Protein AF-A0A1G2ICX6-F1 (afdb_monomer_lite)

Secondary structure (DSSP, 8-state):
------HHHHHHHHHHHHHHHHHHHHHHHHHHHTHHHHHIIIIIS-TT-TTTTHHHHHHHHHHHHHHHHHHHHHT--HHHHHHHHHHHHHTTTTHHHHH-GGG--HHHHHHHHHHHHHH---HHHHHTTSTHHHHHHHTT---HHHHHHHHHHHHEETTEE--HHHHHHHHHHH-TT---EETTEEHHHHHHHHHHHHHHHHHHHHHHTT---SSGGGHHHHHHHHHHHHHHT--------

Sequence (241 aa):
MNEKISRENINEIIEDKDYKEKKIKFFRKLALDNLPEMRLLFKGGKLWKKEKWRNVVEHCLVEAAVADGLSEILDLDEHDREELIKASFCHDWDKRMEKRPTDFIEDEKEKALDLLKKVNPDTNLLGATKPEFIEKFLKGETTFLERLQLYIDNITSGSNIMPFRERLAQAVFRNPENVKKFGATDYWEKNSEITAKIEEEIFMILKSKNINVNLPEEIPNFISQKLEETIKDFKIKKIII

Structure (mmCIF, N/CA/C/O backbone):
data_AF-A0A1G2ICX6-F1
#
_entry.id   AF-A0A1G2ICX6-F1
#
loop_
_atom_site.group_PDB
_atom_site.id
_atom_site.type_symbol
_atom_site.label_atom_id
_atom_site.label_alt_id
_atom_site.label_comp_id
_atom_site.label_asym_id
_atom_site.label_entity_id
_atom_site.label_seq_id
_atom_site.pdbx_PDB_ins_code
_atom_site.Cartn_x
_atom_site.Cartn_y
_atom_site.Cartn_z
_atom_site.occupancy
_atom_site.B_iso_or_equiv
_atom_site.auth_seq_id
_atom_site.auth_comp_id
_atom_site.auth_asym_id
_atom_site.auth_atom_id
_atom_site.pdbx_PDB_model_num
ATOM 1 N N . MET A 1 1 ? 32.023 7.029 37.974 1.00 40.50 1 MET A N 1
ATOM 2 C CA . MET A 1 1 ? 30.805 7.832 37.760 1.00 40.50 1 MET A CA 1
ATOM 3 C C . MET A 1 1 ? 29.762 6.860 37.221 1.00 40.50 1 MET A C 1
ATOM 5 O O . MET A 1 1 ? 29.758 6.592 36.034 1.00 40.50 1 MET A O 1
ATOM 9 N N . ASN A 1 2 ? 29.040 6.179 38.119 1.00 44.03 2 ASN A N 1
ATOM 10 C CA . ASN A 1 2 ? 28.054 5.154 37.760 1.00 44.03 2 ASN A CA 1
ATOM 11 C C . ASN A 1 2 ? 26.683 5.821 37.744 1.00 44.03 2 ASN A C 1
ATOM 13 O O . ASN A 1 2 ? 26.174 6.194 38.803 1.00 44.03 2 ASN A O 1
ATOM 17 N N . GLU A 1 3 ? 26.124 6.003 36.553 1.00 50.91 3 GLU A N 1
ATOM 18 C CA . GLU A 1 3 ? 24.757 6.477 36.379 1.00 50.91 3 GLU A CA 1
ATOM 19 C C . GLU A 1 3 ? 23.796 5.475 37.024 1.00 50.91 3 GLU A C 1
ATOM 21 O O . GLU A 1 3 ? 23.682 4.316 36.622 1.00 50.91 3 GLU A O 1
ATOM 26 N N . LYS A 1 4 ? 23.123 5.927 38.084 1.00 54.50 4 LYS A N 1
ATOM 27 C CA . LYS A 1 4 ? 21.962 5.251 38.658 1.00 54.50 4 LYS A CA 1
ATOM 28 C C . LYS A 1 4 ? 20.852 5.312 37.610 1.00 54.50 4 LYS A C 1
ATOM 30 O O . LYS A 1 4 ? 20.145 6.309 37.520 1.00 54.50 4 LYS A O 1
ATOM 35 N N . ILE A 1 5 ? 20.711 4.253 36.823 1.00 55.91 5 ILE A N 1
ATOM 36 C CA . ILE A 1 5 ? 19.527 4.051 35.988 1.00 55.91 5 ILE A CA 1
ATOM 37 C C . ILE A 1 5 ? 18.327 3.956 36.946 1.00 55.91 5 ILE A C 1
ATOM 39 O O . ILE A 1 5 ? 18.302 3.098 37.834 1.00 55.91 5 ILE A O 1
ATOM 43 N N . SER A 1 6 ? 17.381 4.893 36.838 1.00 71.81 6 SER A N 1
ATOM 44 C CA . SER A 1 6 ? 16.153 4.899 37.640 1.00 71.81 6 SER A CA 1
ATOM 45 C C . SER A 1 6 ? 15.273 3.697 37.267 1.00 71.81 6 SER A C 1
ATOM 47 O O . SER A 1 6 ? 15.382 3.141 36.175 1.00 71.81 6 SER A O 1
ATOM 49 N N . ARG A 1 7 ? 14.385 3.264 38.172 1.00 63.66 7 ARG A N 1
ATOM 50 C CA . ARG A 1 7 ? 13.445 2.160 37.888 1.00 63.66 7 ARG A CA 1
ATOM 51 C C . ARG A 1 7 ? 12.510 2.473 36.711 1.00 63.66 7 ARG A C 1
ATOM 53 O O . ARG A 1 7 ? 12.148 1.554 35.988 1.00 63.66 7 ARG A O 1
ATOM 60 N N . GLU A 1 8 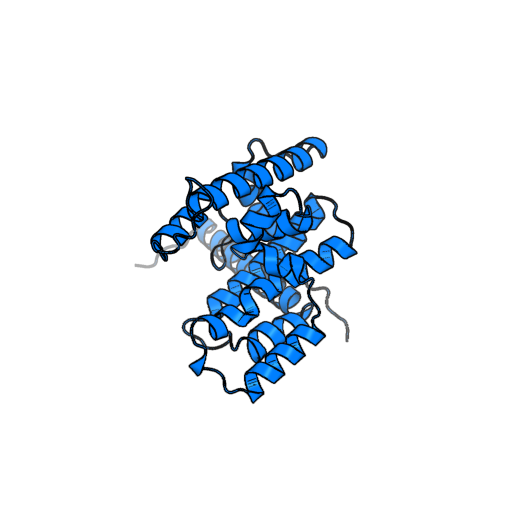? 12.179 3.746 36.508 1.00 61.53 8 GLU A N 1
ATOM 61 C CA . GLU A 1 8 ? 11.408 4.235 35.356 1.00 61.53 8 GLU A CA 1
ATOM 62 C C . GLU A 1 8 ? 12.166 3.987 34.044 1.00 61.53 8 GLU A C 1
ATOM 64 O O . GLU A 1 8 ? 11.631 3.333 33.155 1.00 61.53 8 GLU A O 1
ATOM 69 N N . ASN A 1 9 ? 13.458 4.333 33.987 1.00 68.31 9 ASN A N 1
ATOM 70 C CA . ASN A 1 9 ? 14.295 4.076 32.811 1.00 68.31 9 ASN A CA 1
ATOM 71 C C . ASN A 1 9 ? 14.453 2.573 32.513 1.00 68.31 9 ASN A C 1
ATOM 73 O O . ASN A 1 9 ? 14.560 2.180 31.356 1.00 68.31 9 ASN A O 1
ATOM 77 N N . ILE A 1 10 ? 14.480 1.704 33.533 1.00 64.00 10 ILE A N 1
ATOM 78 C CA . ILE A 1 10 ? 14.554 0.245 33.321 1.00 64.00 10 ILE A CA 1
ATOM 79 C C . ILE A 1 10 ? 13.248 -0.290 32.722 1.00 64.00 10 ILE A C 1
ATOM 81 O O . ILE A 1 10 ? 13.301 -1.126 31.821 1.00 64.00 10 ILE A O 1
ATOM 85 N N . ASN A 1 11 ? 12.094 0.184 33.197 1.00 59.59 11 ASN A N 1
ATOM 86 C CA . ASN A 1 11 ? 10.796 -0.245 32.681 1.00 59.59 11 ASN A CA 1
ATOM 87 C C . ASN A 1 11 ? 10.595 0.205 31.228 1.00 59.59 11 ASN A C 1
ATOM 89 O O . ASN A 1 11 ? 10.224 -0.627 30.405 1.00 59.59 11 ASN A O 1
ATOM 93 N N . GLU A 1 12 ? 10.955 1.446 30.884 1.00 63.78 12 GLU A N 1
ATOM 94 C CA . GLU A 1 12 ? 10.919 1.933 29.495 1.00 63.78 12 GLU A CA 1
ATOM 95 C C . GLU A 1 12 ? 11.823 1.103 28.566 1.00 63.78 12 GLU A C 1
ATOM 97 O O . GLU A 1 12 ? 11.416 0.724 27.468 1.00 63.78 12 GLU A O 1
ATOM 102 N N . ILE A 1 13 ? 13.031 0.739 29.017 1.00 67.62 13 ILE A N 1
ATOM 103 C CA . ILE A 1 13 ? 13.952 -0.113 28.243 1.00 67.62 13 ILE A CA 1
ATOM 104 C C . ILE A 1 13 ? 13.379 -1.527 28.036 1.00 67.62 13 ILE A C 1
ATOM 106 O O . ILE A 1 13 ? 13.564 -2.123 26.971 1.00 67.62 13 ILE A O 1
ATOM 110 N N . ILE A 1 14 ? 12.712 -2.096 29.046 1.00 66.56 14 ILE A N 1
ATOM 111 C CA . ILE A 1 14 ? 12.097 -3.428 28.952 1.00 66.56 14 ILE A CA 1
ATOM 112 C C . ILE A 1 14 ? 10.885 -3.399 28.013 1.00 66.56 14 ILE A C 1
ATOM 114 O O . ILE A 1 14 ? 10.767 -4.289 27.168 1.00 66.56 14 ILE A O 1
ATOM 118 N N . GLU A 1 15 ? 10.028 -2.383 28.125 1.00 68.62 15 GLU A N 1
ATOM 119 C CA . GLU A 1 15 ? 8.859 -2.194 27.258 1.00 68.62 15 GLU A CA 1
ATOM 120 C C . GLU A 1 15 ? 9.266 -1.995 25.791 1.00 68.62 15 GLU A C 1
ATOM 122 O O . GLU A 1 15 ? 8.717 -2.655 24.905 1.00 68.62 15 GLU A O 1
ATOM 127 N N . ASP A 1 16 ? 10.300 -1.190 25.524 1.00 79.94 16 ASP A N 1
ATOM 128 C CA . ASP A 1 16 ? 10.851 -1.002 24.176 1.00 79.94 16 ASP A CA 1
ATOM 129 C C . ASP A 1 16 ? 11.431 -2.310 23.602 1.00 79.94 16 ASP A C 1
ATOM 131 O O . ASP A 1 16 ? 11.253 -2.628 22.421 1.00 79.94 16 ASP A O 1
ATOM 135 N N . LYS A 1 17 ? 12.082 -3.134 24.436 1.00 83.50 17 LYS A N 1
ATOM 136 C CA . LYS A 1 17 ? 12.626 -4.429 24.000 1.00 83.50 17 LYS A CA 1
ATOM 137 C C . LYS A 1 17 ? 11.530 -5.450 23.673 1.00 83.50 17 LYS A C 1
ATOM 139 O O . LYS A 1 17 ? 11.640 -6.117 22.641 1.00 83.50 17 LYS A O 1
ATOM 144 N N . ASP A 1 18 ? 10.499 -5.578 24.512 1.00 88.00 18 ASP A N 1
ATOM 145 C CA . ASP A 1 18 ? 9.360 -6.477 24.254 1.00 88.00 18 ASP A CA 1
ATOM 146 C C . ASP A 1 18 ? 8.614 -6.065 22.979 1.00 88.00 18 ASP A C 1
ATOM 148 O O . ASP A 1 18 ? 8.371 -6.893 22.096 1.00 88.00 18 ASP A O 1
ATOM 152 N N . TYR A 1 19 ? 8.338 -4.767 22.827 1.00 88.94 19 TYR A N 1
ATOM 153 C CA . TYR A 1 19 ? 7.690 -4.232 21.635 1.00 88.94 19 TYR A CA 1
ATOM 154 C C . TYR A 1 19 ? 8.499 -4.513 20.362 1.00 88.94 19 TYR A C 1
ATOM 156 O O . TYR A 1 19 ? 7.950 -5.012 19.375 1.00 88.94 19 TYR A O 1
ATOM 164 N N . LYS A 1 20 ? 9.818 -4.277 20.378 1.00 91.31 20 LYS A N 1
ATOM 165 C CA . LYS A 1 20 ? 10.701 -4.598 19.242 1.00 91.31 20 LYS A CA 1
ATOM 166 C C . LYS A 1 20 ? 10.657 -6.079 18.876 1.00 91.31 20 LYS A C 1
ATOM 168 O O . LYS A 1 20 ? 10.595 -6.414 17.691 1.00 91.31 20 LYS A O 1
ATOM 173 N N . GLU A 1 21 ? 10.668 -6.972 19.863 1.00 92.62 21 GLU A N 1
ATOM 174 C CA . GLU A 1 21 ? 10.585 -8.411 19.615 1.00 92.62 21 GLU A CA 1
ATOM 175 C C . GLU A 1 21 ? 9.236 -8.804 18.995 1.00 92.62 21 GLU A C 1
ATOM 177 O O . GLU A 1 21 ? 9.199 -9.566 18.022 1.00 92.62 21 GLU A O 1
ATOM 182 N N . LYS A 1 22 ? 8.129 -8.253 19.503 1.00 93.81 22 LYS A N 1
ATOM 183 C CA . LYS A 1 22 ? 6.791 -8.463 18.937 1.00 93.81 22 LYS A CA 1
ATOM 184 C C . LYS A 1 22 ? 6.675 -7.930 17.515 1.00 93.81 22 LYS A C 1
ATOM 186 O O . LYS A 1 22 ? 6.195 -8.659 16.652 1.00 93.81 22 LYS A O 1
ATOM 191 N N . LYS A 1 23 ? 7.200 -6.734 17.234 1.00 93.88 23 LYS A N 1
ATOM 192 C CA . LYS A 1 23 ? 7.232 -6.145 15.886 1.00 93.88 23 LYS A CA 1
ATOM 193 C C . LYS A 1 23 ? 7.963 -7.049 14.895 1.00 93.88 23 LYS A C 1
ATOM 195 O O . LYS A 1 23 ? 7.439 -7.338 13.822 1.00 93.88 23 LYS A O 1
ATOM 200 N N . ILE A 1 24 ? 9.138 -7.566 15.270 1.00 94.12 24 ILE A N 1
ATOM 201 C CA . ILE A 1 24 ? 9.892 -8.518 14.437 1.00 94.12 24 ILE A CA 1
ATOM 202 C C . ILE A 1 24 ? 9.067 -9.782 14.176 1.00 94.12 24 ILE A C 1
ATOM 204 O O . ILE A 1 24 ? 9.014 -10.264 13.045 1.00 94.12 24 ILE A O 1
ATOM 208 N N . LYS A 1 25 ? 8.428 -10.337 15.210 1.00 95.12 25 LYS A N 1
ATOM 209 C CA . LYS A 1 25 ? 7.616 -11.554 15.088 1.00 95.12 25 LYS A CA 1
ATOM 210 C C . LYS A 1 25 ? 6.377 -11.340 14.215 1.00 95.12 25 LYS A C 1
ATOM 212 O O . LYS A 1 25 ? 6.100 -12.203 13.385 1.00 95.12 25 LYS A O 1
ATOM 217 N N . PHE A 1 26 ? 5.691 -10.210 14.372 1.00 95.94 26 PHE A N 1
ATOM 218 C CA . PHE A 1 26 ? 4.533 -9.813 13.572 1.00 95.94 26 PHE A CA 1
ATOM 219 C C . PHE A 1 26 ? 4.898 -9.750 12.086 1.00 95.94 26 PHE A C 1
ATOM 221 O O . PHE A 1 26 ? 4.374 -10.522 11.288 1.00 95.94 26 PHE A O 1
ATOM 228 N N . PHE A 1 27 ? 5.887 -8.929 11.725 1.00 95.88 27 PHE A N 1
ATOM 229 C CA . PHE A 1 27 ? 6.288 -8.758 10.327 1.00 95.88 27 PHE A CA 1
ATOM 230 C C . PHE A 1 27 ? 6.912 -10.019 9.724 1.00 95.88 27 PHE A C 1
ATOM 232 O O . PHE A 1 27 ? 6.734 -10.300 8.540 1.00 95.88 27 PHE A O 1
ATOM 239 N N . ARG A 1 28 ? 7.602 -10.833 10.533 1.00 95.69 28 ARG A N 1
ATOM 240 C CA . ARG A 1 28 ? 8.067 -12.152 10.095 1.00 95.69 28 ARG A CA 1
ATOM 241 C C . ARG A 1 28 ? 6.898 -13.083 9.787 1.00 95.69 28 ARG A C 1
ATOM 243 O O . ARG A 1 28 ? 6.983 -13.808 8.802 1.00 95.69 28 ARG A O 1
ATOM 250 N N . LYS A 1 29 ? 5.852 -13.103 10.618 1.00 95.88 29 LYS A N 1
ATOM 251 C CA . LYS A 1 29 ? 4.651 -13.897 10.342 1.00 95.88 29 LYS A CA 1
ATOM 252 C C . LYS A 1 29 ? 3.972 -13.402 9.067 1.00 95.88 29 LYS A C 1
ATOM 254 O O . LYS A 1 29 ? 3.773 -14.215 8.178 1.00 95.88 29 LYS A O 1
ATOM 259 N N . LEU A 1 30 ? 3.741 -12.096 8.938 1.00 96.38 30 LEU A N 1
ATOM 260 C CA . LEU A 1 30 ? 3.135 -11.496 7.748 1.00 96.38 30 LEU A CA 1
ATOM 261 C C . LEU A 1 30 ? 3.887 -11.886 6.460 1.00 96.38 30 LEU A C 1
ATOM 263 O O . LEU A 1 30 ? 3.280 -12.341 5.495 1.00 96.38 30 LEU A O 1
ATOM 267 N N . ALA A 1 31 ? 5.221 -11.814 6.473 1.00 96.50 31 ALA A N 1
ATOM 268 C CA . ALA A 1 31 ? 6.055 -12.239 5.348 1.00 96.50 31 ALA A CA 1
ATOM 269 C C . ALA A 1 31 ? 6.014 -13.759 5.076 1.00 96.50 31 ALA A C 1
ATOM 271 O O . ALA A 1 31 ? 6.202 -14.192 3.940 1.00 96.50 31 ALA A O 1
ATOM 272 N N . LEU A 1 32 ? 5.825 -14.590 6.106 1.00 96.00 32 LEU A N 1
ATOM 273 C CA . LEU A 1 32 ? 5.716 -16.047 5.956 1.00 96.00 32 LEU A CA 1
ATOM 274 C C . LEU A 1 32 ? 4.330 -16.488 5.476 1.00 96.00 32 LEU A C 1
ATOM 276 O O . LEU A 1 32 ? 4.233 -17.482 4.760 1.00 96.00 32 LEU A O 1
ATOM 280 N N . ASP A 1 33 ? 3.283 -15.765 5.853 1.00 96.19 33 ASP A N 1
ATOM 281 C CA . ASP A 1 33 ? 1.930 -16.024 5.368 1.00 96.19 33 ASP A CA 1
ATOM 282 C C . ASP A 1 33 ? 1.797 -15.632 3.880 1.00 96.19 33 ASP A C 1
ATOM 284 O O . ASP A 1 33 ? 1.048 -16.269 3.150 1.00 96.19 33 ASP A O 1
ATOM 288 N N . ASN A 1 34 ? 2.617 -14.683 3.403 1.00 97.44 34 ASN A N 1
ATOM 289 C CA . ASN A 1 34 ? 2.641 -14.175 2.021 1.00 97.44 34 ASN A CA 1
ATOM 290 C C . ASN A 1 34 ? 3.933 -14.575 1.272 1.00 97.44 34 ASN A C 1
ATOM 292 O O . ASN A 1 34 ? 4.646 -13.771 0.661 1.00 97.44 34 ASN A O 1
ATOM 296 N N . LEU A 1 35 ? 4.324 -15.851 1.384 1.00 97.19 35 LEU A N 1
ATOM 297 C CA . LEU A 1 35 ? 5.561 -16.361 0.777 1.00 97.19 35 LEU A CA 1
ATOM 298 C C . LEU A 1 35 ? 5.648 -16.208 -0.755 1.00 97.19 35 LEU A C 1
ATOM 300 O O . LEU A 1 35 ? 6.766 -15.975 -1.235 1.00 97.19 35 LEU A O 1
ATOM 304 N N . PRO A 1 36 ? 4.576 -16.407 -1.549 1.00 98.06 36 PRO A N 1
ATOM 305 C CA . PRO A 1 36 ? 4.611 -16.162 -2.992 1.00 98.06 36 PRO A CA 1
ATOM 306 C C . PRO A 1 36 ? 5.046 -14.732 -3.343 1.00 98.06 36 PRO A C 1
ATOM 308 O O . PRO A 1 36 ? 5.973 -14.553 -4.137 1.00 98.06 36 PRO A O 1
ATOM 311 N N . GLU A 1 37 ? 4.467 -13.739 -2.679 1.00 98.31 37 GLU A N 1
ATOM 312 C CA . GLU A 1 37 ? 4.727 -12.309 -2.829 1.00 98.31 37 GLU A CA 1
ATOM 313 C C . GLU A 1 37 ? 6.161 -11.982 -2.400 1.00 98.31 37 GLU A C 1
ATOM 315 O O . GLU A 1 37 ? 6.944 -11.400 -3.154 1.00 98.31 37 GLU A O 1
ATOM 320 N N . MET A 1 38 ? 6.584 -12.475 -1.231 1.00 97.62 38 MET A N 1
ATOM 321 C CA . MET A 1 38 ? 7.961 -12.290 -0.764 1.00 97.62 38 MET A CA 1
ATOM 322 C C . MET A 1 38 ? 8.986 -12.923 -1.715 1.00 97.62 38 MET A C 1
ATOM 324 O O . MET A 1 38 ? 10.090 -12.398 -1.897 1.00 97.62 38 MET A O 1
ATOM 328 N N . ARG A 1 39 ? 8.655 -14.055 -2.354 1.00 97.31 39 ARG A N 1
ATOM 329 C CA . ARG A 1 39 ? 9.505 -14.658 -3.394 1.00 97.31 39 ARG A CA 1
ATOM 330 C C . ARG A 1 39 ? 9.551 -13.794 -4.645 1.00 97.31 39 ARG A C 1
ATOM 332 O O . ARG A 1 39 ? 10.635 -13.695 -5.218 1.00 97.31 39 ARG A O 1
ATOM 339 N N . LEU A 1 40 ? 8.446 -13.179 -5.058 1.00 98.12 40 LEU A N 1
ATOM 340 C CA . LEU A 1 40 ? 8.441 -12.223 -6.163 1.00 98.12 40 LEU A CA 1
ATOM 341 C C . LEU A 1 40 ? 9.365 -11.038 -5.851 1.00 98.12 40 LEU A C 1
ATOM 343 O O . LEU A 1 40 ? 10.289 -10.788 -6.620 1.00 98.12 40 LEU A O 1
ATOM 347 N N . LEU A 1 41 ? 9.224 -10.396 -4.690 1.00 96.81 41 LEU A N 1
ATOM 348 C CA . LEU A 1 41 ? 10.072 -9.264 -4.294 1.00 96.81 41 LEU A CA 1
ATOM 349 C C . LEU A 1 41 ? 11.561 -9.636 -4.226 1.00 96.81 41 LEU A C 1
ATOM 351 O O . LEU A 1 41 ? 12.429 -8.969 -4.802 1.00 96.81 41 LEU A O 1
ATOM 355 N N . PHE A 1 42 ? 11.894 -10.729 -3.536 1.00 95.12 42 PHE A N 1
ATOM 356 C CA . PHE A 1 42 ? 13.292 -11.101 -3.338 1.00 95.12 42 PHE A CA 1
ATOM 357 C C . PHE A 1 42 ? 13.919 -11.773 -4.559 1.00 95.12 42 PHE A C 1
ATOM 359 O O . PHE A 1 42 ? 15.068 -11.484 -4.877 1.00 95.12 42 PHE A O 1
ATOM 366 N N . LYS A 1 43 ? 13.230 -12.680 -5.250 1.00 94.94 43 LYS A N 1
ATOM 367 C CA . LYS A 1 43 ? 13.823 -13.408 -6.384 1.00 94.94 43 LYS A CA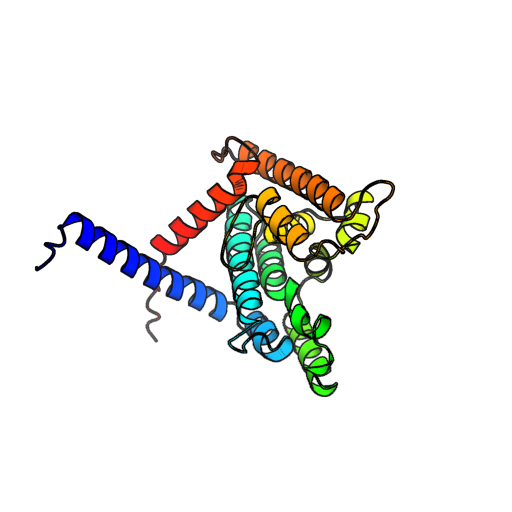 1
ATOM 368 C C . LYS A 1 43 ? 13.538 -12.718 -7.710 1.00 94.94 43 LYS A C 1
ATOM 370 O O . LYS A 1 43 ? 14.479 -12.523 -8.471 1.00 94.94 43 LYS A O 1
ATOM 375 N N . GLY A 1 44 ? 12.287 -12.331 -7.948 1.00 95.44 44 GLY A N 1
ATOM 376 C CA . GLY A 1 44 ? 11.874 -11.628 -9.163 1.00 95.44 44 GLY A CA 1
ATOM 377 C C . GLY A 1 44 ? 12.448 -10.215 -9.225 1.00 95.44 44 GLY A C 1
ATOM 378 O O . GLY A 1 44 ? 13.219 -9.909 -10.124 1.00 95.44 44 GLY A O 1
ATOM 379 N N . GLY A 1 45 ? 12.173 -9.386 -8.215 1.00 95.56 45 GLY A N 1
ATOM 380 C CA . GLY A 1 45 ? 12.658 -8.002 -8.134 1.00 95.56 45 GLY A CA 1
ATOM 381 C C . GLY A 1 45 ? 14.121 -7.849 -7.695 1.00 95.56 45 GLY A C 1
ATOM 382 O O . GLY A 1 45 ? 14.689 -6.756 -7.734 1.00 95.56 45 GLY A O 1
ATOM 383 N N . LYS A 1 46 ? 14.767 -8.936 -7.243 1.00 94.81 46 LYS A N 1
ATOM 384 C CA . LYS A 1 46 ? 16.114 -8.926 -6.638 1.00 94.81 46 LYS A CA 1
ATOM 385 C C . LYS A 1 46 ? 16.271 -7.868 -5.529 1.00 94.81 46 LYS A C 1
ATOM 387 O O . LYS A 1 46 ? 17.348 -7.273 -5.388 1.00 94.81 46 LYS A O 1
ATOM 392 N N . LEU A 1 47 ? 15.236 -7.653 -4.714 1.00 93.12 47 LEU A N 1
ATOM 393 C CA . LEU A 1 47 ? 15.190 -6.571 -3.717 1.00 93.12 47 LEU A CA 1
ATOM 394 C C . LEU A 1 47 ? 15.893 -6.898 -2.374 1.00 93.12 47 LEU A C 1
ATOM 396 O O . LEU A 1 47 ? 15.793 -6.162 -1.400 1.00 93.12 47 LEU A O 1
ATOM 400 N N . TRP A 1 48 ? 16.662 -7.991 -2.299 1.00 81.00 48 TRP A N 1
ATOM 401 C CA . TRP A 1 48 ? 17.313 -8.474 -1.065 1.00 81.00 48 TRP A CA 1
ATOM 402 C C . TRP A 1 48 ? 18.714 -7.899 -0.783 1.00 81.00 48 TRP A C 1
ATOM 404 O O . TRP A 1 48 ? 19.227 -8.064 0.330 1.00 81.00 48 TRP A O 1
ATOM 414 N N . LYS A 1 49 ? 19.387 -7.276 -1.765 1.00 70.12 49 LYS A N 1
ATOM 415 C CA . LYS A 1 49 ? 20.781 -6.816 -1.589 1.00 70.12 49 LYS A CA 1
ATOM 416 C C . LYS A 1 49 ? 20.855 -5.625 -0.619 1.00 70.12 49 LYS A C 1
ATOM 418 O O . LYS A 1 49 ? 20.129 -4.645 -0.773 1.00 70.12 49 LYS A O 1
ATOM 423 N N . LYS A 1 50 ? 21.769 -5.733 0.358 1.00 58.34 50 LYS A N 1
ATOM 424 C CA . LYS A 1 50 ? 21.802 -4.985 1.632 1.00 58.34 50 LYS A CA 1
ATOM 425 C C . LYS A 1 50 ? 21.774 -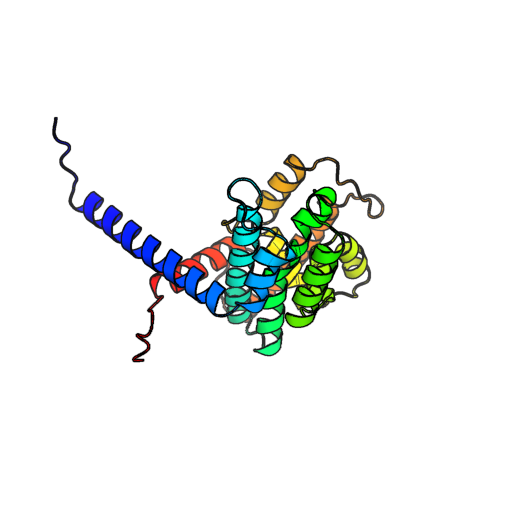3.453 1.565 1.00 58.34 50 LYS A C 1
ATOM 427 O O . LYS A 1 50 ? 21.412 -2.872 2.576 1.00 58.34 50 LYS A O 1
ATOM 432 N N . GLU A 1 51 ? 22.123 -2.797 0.460 1.00 61.31 51 GLU A N 1
ATOM 433 C CA . GLU A 1 51 ? 22.455 -1.364 0.554 1.00 61.31 51 GLU A CA 1
ATOM 434 C C . GLU A 1 51 ? 21.496 -0.385 -0.132 1.00 61.31 51 GLU A C 1
ATOM 436 O O . GLU A 1 51 ? 21.579 0.799 0.170 1.00 61.31 51 GLU A O 1
ATOM 441 N N . LYS A 1 52 ? 20.572 -0.813 -1.013 1.00 78.25 52 LYS A N 1
ATOM 442 C CA . LYS A 1 52 ? 19.670 0.146 -1.707 1.00 78.25 52 LYS A CA 1
ATOM 443 C C . LYS A 1 52 ? 18.247 -0.315 -2.031 1.00 78.25 52 LYS A C 1
ATOM 445 O O . LYS A 1 52 ? 17.466 0.517 -2.466 1.00 78.25 52 LYS A O 1
ATOM 450 N N . TRP A 1 53 ? 17.931 -1.603 -1.888 1.00 91.31 53 TRP A N 1
ATOM 451 C CA . TRP A 1 53 ? 16.633 -2.148 -2.328 1.00 91.31 53 TRP A CA 1
ATOM 452 C C . TRP A 1 53 ? 15.814 -2.776 -1.205 1.00 91.31 53 TRP A C 1
ATOM 454 O O . TRP A 1 53 ? 14.623 -3.014 -1.372 1.00 91.31 53 TRP A O 1
ATOM 464 N N . ARG A 1 54 ? 16.433 -3.008 -0.042 1.00 90.50 54 ARG A N 1
ATOM 465 C CA . ARG A 1 54 ? 15.743 -3.551 1.130 1.00 90.50 54 ARG A CA 1
ATOM 466 C C . ARG A 1 54 ? 14.614 -2.633 1.601 1.00 90.50 54 ARG A C 1
ATOM 468 O O . ARG A 1 54 ? 13.567 -3.132 1.982 1.00 90.50 54 ARG A O 1
ATOM 475 N N . ASN A 1 55 ? 14.813 -1.322 1.515 1.00 91.69 55 ASN A N 1
ATOM 476 C CA . ASN A 1 55 ? 13.798 -0.324 1.837 1.00 91.69 55 ASN A CA 1
ATOM 477 C C . ASN A 1 55 ? 12.533 -0.466 0.975 1.00 91.69 55 ASN A C 1
ATOM 479 O O . ASN A 1 55 ? 11.465 -0.126 1.455 1.00 91.69 55 ASN A O 1
ATOM 483 N N . VAL A 1 56 ? 12.635 -0.975 -0.261 1.00 94.25 56 VAL A N 1
ATOM 484 C CA . VAL A 1 56 ? 11.461 -1.245 -1.114 1.00 94.25 56 VAL A CA 1
ATOM 485 C C . VAL A 1 56 ? 10.670 -2.437 -0.574 1.00 94.25 56 VAL A C 1
ATOM 487 O O . VAL A 1 56 ? 9.449 -2.395 -0.520 1.00 94.25 56 VAL A O 1
ATOM 490 N N . VAL A 1 57 ? 11.359 -3.480 -0.101 1.00 94.94 57 VAL A N 1
ATOM 491 C CA . VAL A 1 57 ? 10.696 -4.625 0.548 1.00 94.94 57 VAL A CA 1
ATOM 492 C C . VAL A 1 57 ? 10.051 -4.211 1.865 1.00 94.94 57 VAL A C 1
ATOM 494 O O . VAL A 1 57 ? 8.932 -4.615 2.148 1.00 94.94 57 VAL A O 1
ATOM 497 N N . GLU A 1 58 ? 10.754 -3.419 2.675 1.00 94.00 58 GLU A N 1
ATOM 498 C CA . GLU A 1 58 ? 10.218 -2.889 3.933 1.00 94.00 58 GLU A CA 1
ATOM 499 C C . GLU A 1 58 ? 8.995 -1.999 3.686 1.00 94.00 58 GLU A C 1
ATOM 501 O O . GLU A 1 58 ? 8.017 -2.125 4.414 1.00 94.00 58 GLU A O 1
ATOM 506 N N . HIS A 1 59 ? 9.028 -1.180 2.630 1.00 95.75 59 HIS A N 1
ATOM 507 C CA . HIS A 1 59 ? 7.902 -0.369 2.160 1.00 95.75 59 HIS A CA 1
ATOM 508 C C . HIS A 1 59 ? 6.686 -1.225 1.807 1.00 95.75 59 HIS A C 1
ATOM 510 O O . HIS A 1 59 ? 5.658 -1.101 2.463 1.00 95.75 59 HIS A O 1
ATOM 516 N N . CYS A 1 60 ? 6.829 -2.182 0.885 1.00 97.44 60 CYS A N 1
ATOM 517 C CA . CYS A 1 60 ? 5.725 -3.067 0.486 1.00 97.44 60 CYS A CA 1
ATOM 518 C C . CYS A 1 60 ? 5.172 -3.884 1.670 1.00 97.44 60 CYS A C 1
ATOM 520 O O . CYS A 1 60 ? 3.980 -4.159 1.754 1.00 97.44 60 CYS A O 1
ATOM 522 N N . LEU A 1 61 ? 6.037 -4.277 2.612 1.00 96.81 61 LEU A N 1
ATOM 523 C CA . LEU A 1 61 ? 5.631 -5.036 3.794 1.00 96.81 61 LEU A CA 1
ATOM 524 C C . LEU A 1 61 ? 4.835 -4.179 4.795 1.00 96.81 61 LEU A C 1
ATOM 526 O O . LEU A 1 61 ? 3.908 -4.689 5.424 1.00 96.81 61 LEU A O 1
ATOM 530 N N . VAL A 1 62 ? 5.190 -2.901 4.964 1.00 97.75 62 VAL A N 1
ATOM 531 C CA . VAL A 1 62 ? 4.403 -1.967 5.784 1.00 97.75 62 VAL A CA 1
ATOM 532 C C . VAL A 1 62 ? 3.085 -1.636 5.102 1.00 97.75 62 VAL A C 1
ATOM 534 O O . VAL A 1 62 ? 2.058 -1.684 5.771 1.00 97.75 62 VAL A O 1
ATOM 537 N N . GLU A 1 63 ? 3.081 -1.397 3.792 1.00 98.44 63 GLU A N 1
ATOM 538 C CA . GLU A 1 63 ? 1.839 -1.192 3.045 1.00 98.44 63 GLU A CA 1
ATOM 539 C C . GLU A 1 63 ? 0.888 -2.377 3.158 1.00 98.44 63 GLU A C 1
ATOM 541 O O . GLU A 1 63 ? -0.291 -2.171 3.399 1.00 98.44 63 GLU A O 1
ATOM 546 N N . ALA A 1 64 ? 1.382 -3.613 3.067 1.00 98.44 64 ALA A N 1
ATOM 547 C CA . ALA A 1 64 ? 0.545 -4.794 3.245 1.00 98.44 64 ALA A CA 1
ATOM 548 C C . ALA A 1 64 ? -0.088 -4.853 4.648 1.00 98.44 64 ALA A C 1
ATOM 550 O O . ALA A 1 64 ? -1.253 -5.215 4.786 1.00 98.44 64 ALA A O 1
ATOM 551 N N . ALA A 1 65 ? 0.649 -4.458 5.692 1.00 98.31 65 ALA A N 1
ATOM 552 C CA . ALA A 1 65 ? 0.102 -4.368 7.048 1.00 98.31 65 ALA A CA 1
ATOM 553 C C . ALA A 1 65 ? -0.925 -3.229 7.190 1.00 98.31 65 ALA A C 1
ATOM 555 O O . ALA A 1 65 ? -1.914 -3.371 7.909 1.00 98.31 65 ALA A O 1
ATOM 556 N N . VAL A 1 66 ? -0.699 -2.105 6.505 1.00 98.38 66 VAL A N 1
ATOM 557 C CA . VAL A 1 66 ? -1.644 -0.984 6.436 1.00 98.38 66 VAL A CA 1
ATOM 558 C C . VAL A 1 66 ? -2.909 -1.390 5.685 1.00 98.38 66 VAL A C 1
ATOM 560 O O . VAL A 1 66 ? -3.999 -1.123 6.176 1.00 98.38 66 VAL A O 1
ATOM 563 N N . ALA A 1 67 ? -2.777 -2.058 4.540 1.00 98.50 67 ALA A N 1
ATOM 564 C CA . ALA A 1 67 ? -3.882 -2.588 3.754 1.00 98.50 67 ALA A CA 1
ATOM 565 C C . ALA A 1 67 ? -4.736 -3.545 4.584 1.00 98.50 67 ALA A C 1
ATOM 567 O O . ALA A 1 67 ? -5.956 -3.413 4.596 1.00 98.50 67 ALA A O 1
ATOM 568 N N . ASP A 1 68 ? -4.102 -4.447 5.334 1.00 97.81 68 ASP A N 1
ATOM 569 C CA . ASP A 1 68 ? -4.783 -5.382 6.225 1.00 97.81 68 ASP A CA 1
ATOM 570 C C . ASP A 1 68 ? -5.605 -4.659 7.307 1.00 97.81 68 ASP A C 1
ATOM 572 O O . ASP A 1 68 ? -6.813 -4.870 7.433 1.00 97.81 68 ASP A O 1
ATOM 576 N N . GLY A 1 69 ? -4.970 -3.737 8.038 1.00 96.06 69 GLY A N 1
ATOM 577 C CA . GLY A 1 69 ? -5.635 -2.970 9.093 1.00 96.06 69 GLY A CA 1
ATOM 578 C C . GLY A 1 69 ? -6.733 -2.044 8.562 1.00 96.06 69 GLY A C 1
ATOM 579 O O . GLY A 1 69 ? -7.808 -1.954 9.152 1.00 96.06 69 GLY A O 1
ATOM 580 N N . LEU A 1 70 ? -6.494 -1.376 7.432 1.00 96.81 70 LEU A N 1
ATOM 581 C CA . LEU A 1 70 ? -7.471 -0.488 6.811 1.00 96.81 70 LEU A CA 1
ATOM 582 C C . LEU A 1 70 ? -8.668 -1.271 6.259 1.00 96.81 70 LEU A C 1
ATOM 584 O O . LEU A 1 70 ? -9.797 -0.814 6.409 1.00 96.81 70 LEU A O 1
ATOM 588 N N . SER A 1 71 ? -8.446 -2.460 5.693 1.00 98.06 71 SER A N 1
ATOM 589 C CA . SER A 1 71 ? -9.525 -3.341 5.228 1.00 98.06 71 SER A CA 1
ATOM 590 C C . SER A 1 71 ? -10.452 -3.748 6.371 1.00 98.06 71 SER A C 1
ATOM 592 O O . SER A 1 71 ? -11.668 -3.693 6.220 1.00 98.06 71 SER A O 1
ATOM 594 N N . GLU A 1 72 ? -9.892 -4.091 7.534 1.00 95.62 72 GLU A N 1
ATOM 595 C CA . GLU A 1 72 ? -10.674 -4.417 8.733 1.00 95.62 72 GLU A CA 1
ATOM 596 C C . GLU A 1 72 ? -11.470 -3.207 9.244 1.00 95.62 72 GLU A C 1
ATOM 598 O O . GLU A 1 72 ? -12.662 -3.311 9.525 1.00 95.62 72 GLU A O 1
ATOM 603 N N . ILE A 1 73 ? -10.836 -2.035 9.308 1.00 95.56 73 ILE A N 1
ATOM 604 C CA . ILE A 1 73 ? -11.473 -0.779 9.732 1.00 95.56 73 ILE A CA 1
ATOM 605 C C . ILE A 1 73 ? -12.634 -0.391 8.798 1.00 95.56 73 ILE A C 1
ATOM 607 O O . ILE A 1 73 ? -13.670 0.110 9.249 1.00 95.56 73 ILE A O 1
ATOM 611 N N . LEU A 1 74 ? -12.458 -0.597 7.491 1.00 96.88 74 LEU A N 1
ATOM 612 C CA . LEU A 1 74 ? -13.449 -0.270 6.469 1.00 96.88 74 LEU A CA 1
ATOM 613 C C . LEU A 1 74 ? -14.496 -1.371 6.268 1.00 96.88 74 LEU A C 1
ATOM 615 O O . LEU A 1 74 ? -15.509 -1.097 5.625 1.00 96.88 74 LEU A O 1
ATOM 619 N N . ASP A 1 75 ? -14.324 -2.538 6.899 1.00 96.81 75 ASP A N 1
ATOM 620 C CA . ASP A 1 75 ? -15.192 -3.715 6.754 1.00 96.81 75 ASP A CA 1
ATOM 621 C C . ASP A 1 75 ? -15.272 -4.181 5.290 1.00 96.81 75 ASP A C 1
ATOM 623 O O . ASP A 1 75 ? -16.354 -4.416 4.752 1.00 96.81 75 ASP A O 1
ATOM 627 N N . LEU A 1 76 ? -14.115 -4.232 4.621 1.00 98.19 76 LEU A N 1
ATOM 628 C CA . LEU A 1 76 ? -14.008 -4.861 3.306 1.00 98.19 76 LEU A CA 1
ATOM 629 C C . LEU A 1 76 ? -14.232 -6.366 3.447 1.00 98.19 76 LEU A C 1
ATOM 631 O O . LEU A 1 76 ? -13.833 -6.970 4.449 1.00 98.19 76 LEU A O 1
ATOM 635 N N . ASP A 1 77 ? -14.844 -6.981 2.438 1.00 98.06 77 ASP A N 1
ATOM 636 C CA . ASP A 1 77 ? -14.967 -8.431 2.419 1.00 98.06 77 ASP A CA 1
ATOM 637 C C . ASP A 1 77 ? -13.597 -9.113 2.259 1.00 98.06 77 ASP A C 1
ATOM 639 O O . ASP A 1 77 ? -12.585 -8.494 1.922 1.00 98.06 77 ASP A O 1
ATOM 643 N N . GLU A 1 78 ? -13.561 -10.412 2.555 1.00 97.88 78 GLU A N 1
ATOM 644 C CA . GLU A 1 78 ? -12.323 -11.192 2.582 1.00 97.88 78 GLU A CA 1
ATOM 645 C C . GLU A 1 78 ? -11.603 -11.192 1.228 1.00 97.88 78 GLU A C 1
ATOM 647 O O . GLU A 1 78 ? -10.377 -11.107 1.199 1.00 97.88 78 GLU A O 1
ATOM 652 N N . HIS A 1 79 ? -12.342 -11.209 0.115 1.00 98.06 79 HIS A N 1
ATOM 653 C CA . HIS A 1 79 ? -11.741 -11.205 -1.214 1.00 98.06 79 HIS A CA 1
ATOM 654 C C . HIS A 1 79 ? -11.069 -9.861 -1.515 1.00 98.06 79 HIS A C 1
ATOM 656 O O . HIS A 1 79 ? -9.897 -9.827 -1.895 1.00 98.06 79 HIS A O 1
ATOM 662 N N . ASP A 1 80 ? -11.780 -8.760 -1.278 1.00 98.56 80 ASP A N 1
ATOM 663 C CA . ASP A 1 80 ? -11.268 -7.401 -1.465 1.00 98.56 80 ASP A CA 1
ATOM 664 C C . ASP A 1 80 ? -10.047 -7.116 -0.569 1.00 98.56 80 ASP A C 1
ATOM 666 O O . ASP A 1 80 ? -9.050 -6.538 -1.018 1.00 98.56 80 ASP A O 1
ATOM 670 N N . ARG A 1 81 ? -10.087 -7.579 0.689 1.00 98.50 81 ARG A N 1
ATOM 671 C CA . ARG A 1 81 ? -8.962 -7.509 1.636 1.00 98.50 81 ARG A CA 1
ATOM 672 C C . ARG A 1 81 ? -7.740 -8.266 1.115 1.00 98.50 81 ARG A C 1
ATOM 674 O O . ARG A 1 81 ? -6.634 -7.723 1.133 1.00 98.50 81 ARG A O 1
ATOM 681 N N . GLU A 1 82 ? -7.915 -9.504 0.655 1.00 98.25 82 GLU A N 1
ATOM 682 C CA . GLU A 1 82 ? -6.821 -10.328 0.128 1.00 98.25 82 GLU A CA 1
ATOM 683 C C . GLU A 1 82 ? -6.174 -9.707 -1.118 1.00 98.25 82 GLU A C 1
ATOM 685 O O . GLU A 1 82 ? -4.943 -9.651 -1.208 1.00 98.25 82 GLU A O 1
ATOM 690 N N . GLU A 1 83 ? -6.974 -9.203 -2.062 1.00 98.50 83 GLU A N 1
ATOM 691 C CA . GLU A 1 83 ? -6.456 -8.565 -3.277 1.00 98.50 83 GLU A CA 1
ATOM 692 C C . GLU A 1 83 ? -5.700 -7.267 -2.969 1.00 98.50 83 GLU A C 1
ATOM 694 O O . GLU A 1 83 ? -4.619 -7.042 -3.523 1.00 98.50 83 GLU A O 1
ATOM 699 N N . LEU A 1 84 ? -6.193 -6.449 -2.032 1.00 98.69 84 LEU A N 1
ATOM 700 C CA . LEU A 1 84 ? -5.514 -5.219 -1.624 1.00 98.69 84 LEU A CA 1
ATOM 701 C C . LEU A 1 84 ? -4.170 -5.501 -0.931 1.00 98.69 84 LEU A C 1
ATOM 703 O O . LEU A 1 84 ? -3.161 -4.878 -1.269 1.00 98.69 84 LEU A O 1
ATOM 707 N N . ILE A 1 85 ? -4.121 -6.474 -0.013 1.00 98.50 85 ILE A N 1
ATOM 708 C CA . ILE A 1 85 ? -2.875 -6.895 0.656 1.00 98.50 85 ILE A CA 1
ATOM 709 C C . ILE A 1 85 ? -1.862 -7.405 -0.374 1.00 98.50 85 ILE A C 1
ATOM 711 O O . ILE A 1 85 ? -0.694 -7.004 -0.361 1.00 98.50 85 ILE A O 1
ATOM 715 N N . LYS A 1 86 ? -2.306 -8.266 -1.294 1.00 98.50 86 LYS A N 1
ATOM 716 C CA . LYS A 1 86 ? -1.466 -8.838 -2.351 1.00 98.50 86 LYS A CA 1
ATOM 717 C C . LYS A 1 86 ? -0.914 -7.762 -3.288 1.00 98.50 86 LYS A C 1
ATOM 719 O O . LYS A 1 86 ? 0.274 -7.793 -3.623 1.00 98.50 86 LYS A O 1
ATOM 724 N N . ALA A 1 87 ? -1.742 -6.796 -3.687 1.00 98.38 87 ALA A N 1
ATOM 725 C CA . ALA A 1 87 ? -1.318 -5.667 -4.508 1.00 98.38 87 ALA A CA 1
ATOM 726 C C . ALA A 1 87 ? -0.307 -4.776 -3.772 1.00 98.38 87 ALA A C 1
ATOM 728 O O . ALA A 1 87 ? 0.750 -4.486 -4.331 1.00 98.38 87 ALA A O 1
ATOM 729 N N . SER A 1 88 ? -0.562 -4.435 -2.506 1.00 98.44 88 SER A N 1
ATOM 730 C CA . SER A 1 88 ? 0.361 -3.666 -1.655 1.00 98.44 88 SER A CA 1
ATOM 731 C C . SER A 1 88 ? 1.725 -4.341 -1.509 1.00 98.44 88 SER A C 1
ATOM 733 O O . SER A 1 88 ? 2.767 -3.694 -1.615 1.00 98.44 88 SER A O 1
ATOM 735 N N . PHE A 1 89 ? 1.744 -5.669 -1.379 1.00 97.62 89 PHE A N 1
ATOM 736 C CA . PHE A 1 89 ? 2.986 -6.435 -1.380 1.00 97.62 89 PHE A CA 1
ATOM 737 C C . PHE A 1 89 ? 3.774 -6.323 -2.681 1.00 97.62 89 PHE A C 1
ATOM 739 O O . PHE A 1 89 ? 4.997 -6.435 -2.662 1.00 97.62 89 PHE A O 1
ATOM 746 N N . CYS A 1 90 ? 3.087 -6.196 -3.811 1.00 97.50 90 CYS A N 1
ATOM 747 C CA . CYS A 1 90 ? 3.690 -6.409 -5.114 1.00 97.50 90 CYS A CA 1
ATOM 748 C C . CYS A 1 90 ? 3.859 -5.131 -5.928 1.00 97.50 90 CYS A C 1
ATOM 750 O O . CYS A 1 90 ? 4.614 -5.182 -6.885 1.00 97.50 90 CYS A O 1
ATOM 752 N N . HIS A 1 91 ? 3.220 -4.007 -5.600 1.00 97.44 91 HIS A N 1
ATOM 753 C CA . HIS A 1 91 ? 3.138 -2.843 -6.498 1.00 97.44 91 HIS A CA 1
ATOM 754 C C . HIS A 1 91 ? 4.503 -2.328 -6.996 1.00 97.44 91 HIS A C 1
ATOM 756 O O . HIS A 1 91 ? 4.600 -1.881 -8.134 1.00 97.44 91 HIS A O 1
ATOM 762 N N . ASP A 1 92 ? 5.557 -2.458 -6.185 1.00 97.00 92 ASP A N 1
ATOM 763 C CA . ASP A 1 92 ? 6.918 -1.995 -6.484 1.00 97.00 92 ASP A CA 1
ATOM 764 C C . ASP A 1 92 ? 7.899 -3.152 -6.809 1.00 97.00 92 ASP A C 1
ATOM 766 O O . ASP A 1 92 ? 9.126 -3.008 -6.723 1.00 97.00 92 ASP A O 1
ATOM 770 N N . TRP A 1 93 ? 7.387 -4.332 -7.184 1.00 97.38 93 TRP A N 1
ATOM 771 C CA . TRP A 1 93 ? 8.201 -5.535 -7.415 1.00 97.38 93 TRP A CA 1
ATOM 772 C C . TRP A 1 93 ? 9.266 -5.359 -8.509 1.00 97.38 93 TRP A C 1
ATOM 774 O O . TRP A 1 93 ? 10.370 -5.902 -8.397 1.00 97.38 93 TRP A O 1
ATOM 784 N N . ASP A 1 94 ? 8.955 -4.602 -9.561 1.00 96.56 94 ASP A N 1
ATOM 785 C CA . ASP A 1 94 ? 9.809 -4.339 -10.721 1.00 96.56 94 ASP A CA 1
ATOM 786 C C . ASP A 1 94 ? 10.625 -3.050 -10.581 1.00 96.56 94 ASP A C 1
ATOM 788 O O . ASP A 1 94 ? 11.459 -2.762 -11.441 1.00 96.56 94 ASP A O 1
ATOM 792 N N . LYS A 1 95 ? 10.514 -2.324 -9.461 1.00 94.88 95 LYS A N 1
ATOM 793 C CA . LYS A 1 95 ? 11.167 -1.022 -9.246 1.00 94.88 95 LYS A CA 1
ATOM 794 C C . LYS A 1 95 ? 12.667 -1.027 -9.538 1.00 94.88 95 LYS A C 1
ATOM 796 O O . LYS A 1 95 ? 13.223 -0.073 -10.089 1.00 94.88 95 LYS A O 1
ATOM 801 N N . ARG A 1 96 ? 13.362 -2.114 -9.187 1.00 94.75 96 ARG A N 1
ATOM 802 C CA . ARG A 1 96 ? 14.785 -2.280 -9.517 1.00 94.75 96 ARG A CA 1
ATOM 803 C C . ARG A 1 96 ? 15.009 -2.544 -11.001 1.00 94.75 96 ARG A C 1
ATOM 805 O O . ARG A 1 96 ? 15.981 -2.035 -11.548 1.00 94.75 96 ARG A O 1
ATOM 812 N N . MET A 1 97 ? 14.156 -3.341 -11.628 1.00 94.81 97 MET A N 1
ATOM 813 C CA . MET A 1 97 ? 14.227 -3.638 -13.056 1.00 94.81 97 MET A CA 1
ATOM 814 C C . MET A 1 97 ? 14.009 -2.370 -13.887 1.00 94.81 97 MET A C 1
ATOM 816 O O . MET A 1 97 ? 14.766 -2.130 -14.820 1.00 94.81 97 MET A O 1
ATOM 820 N N . GLU A 1 98 ? 13.075 -1.507 -13.486 1.00 93.44 98 GLU A N 1
ATOM 821 C CA . GLU A 1 98 ? 12.843 -0.205 -14.121 1.00 93.44 98 GLU A CA 1
ATOM 822 C C . GLU A 1 98 ? 14.046 0.740 -13.972 1.00 93.44 98 GLU A C 1
ATOM 824 O O . GLU A 1 98 ? 14.496 1.362 -14.934 1.00 93.44 98 GLU A O 1
ATOM 829 N N . LYS A 1 99 ? 14.601 0.856 -12.757 1.00 91.94 99 LYS A N 1
ATOM 830 C CA . LYS A 1 99 ? 15.695 1.799 -12.458 1.00 91.94 99 LYS A CA 1
ATOM 831 C C . LYS A 1 99 ? 17.077 1.296 -12.875 1.00 91.94 99 LYS A C 1
ATOM 833 O O . LYS A 1 99 ? 17.993 2.098 -13.050 1.00 91.94 99 LYS A O 1
ATOM 838 N N . ARG A 1 100 ? 17.268 -0.022 -12.942 1.00 93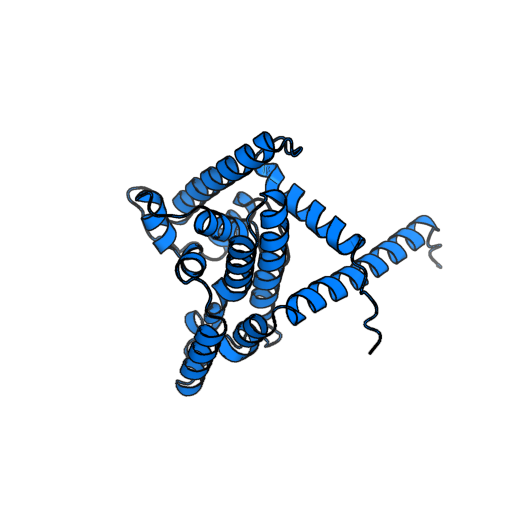.12 100 ARG A N 1
ATOM 839 C CA . ARG A 1 100 ? 18.535 -0.704 -13.251 1.00 93.12 100 ARG A CA 1
ATOM 840 C C . ARG A 1 100 ? 18.281 -1.938 -14.123 1.00 93.12 100 ARG A C 1
ATOM 842 O O . ARG A 1 100 ? 18.561 -3.057 -13.691 1.00 93.12 100 ARG A O 1
ATOM 849 N N . PRO A 1 101 ? 17.796 -1.761 -15.360 1.00 94.38 101 PRO A N 1
ATOM 850 C CA . PRO A 1 101 ? 17.463 -2.884 -16.236 1.00 94.38 101 PRO A CA 1
ATOM 851 C C . PRO A 1 101 ? 18.671 -3.774 -16.553 1.00 94.38 101 PRO A C 1
ATOM 853 O O . PRO A 1 101 ? 18.513 -4.974 -16.745 1.00 94.38 101 PRO A O 1
ATOM 856 N N . THR A 1 102 ? 19.886 -3.215 -16.535 1.00 94.88 102 THR A N 1
ATOM 857 C CA . THR A 1 102 ? 21.147 -3.945 -16.744 1.00 94.88 102 THR A CA 1
ATOM 858 C C . THR A 1 102 ? 21.528 -4.881 -15.591 1.00 94.88 102 THR A C 1
ATOM 860 O O . THR A 1 102 ? 22.414 -5.713 -15.762 1.00 94.88 102 THR A O 1
ATOM 863 N N . ASP A 1 103 ? 20.859 -4.801 -14.432 1.00 92.94 103 ASP A N 1
ATOM 864 C CA . ASP A 1 103 ? 21.039 -5.751 -13.322 1.00 92.94 103 ASP A CA 1
ATOM 865 C C . ASP A 1 103 ? 20.354 -7.114 -13.590 1.00 92.94 103 ASP A C 1
ATOM 867 O O . ASP A 1 103 ? 20.439 -8.019 -12.746 1.00 92.94 103 ASP A O 1
ATOM 871 N N . PHE A 1 104 ? 19.651 -7.258 -14.721 1.00 95.06 104 PHE A N 1
ATOM 872 C CA . PHE A 1 104 ? 18.855 -8.428 -15.093 1.00 95.06 104 PHE A CA 1
ATOM 873 C C . PHE A 1 104 ? 19.203 -8.905 -16.502 1.00 95.06 104 PHE A C 1
ATOM 875 O O . PHE A 1 104 ? 19.178 -8.121 -17.451 1.00 95.06 104 PHE A O 1
ATOM 882 N N . ILE A 1 105 ? 19.463 -10.204 -16.643 1.00 96.69 105 ILE A N 1
ATOM 883 C CA . ILE A 1 105 ? 19.480 -10.868 -17.955 1.00 96.69 105 ILE A CA 1
ATOM 884 C C . ILE A 1 105 ? 18.060 -11.311 -18.343 1.00 96.69 105 ILE A C 1
ATOM 886 O O . ILE A 1 105 ? 17.194 -11.418 -17.474 1.00 96.69 105 ILE A O 1
ATOM 890 N N . GLU A 1 106 ? 17.815 -11.591 -19.625 1.00 96.50 106 GLU A N 1
ATOM 891 C CA . GLU A 1 106 ? 16.473 -11.942 -20.130 1.00 96.50 106 GLU A CA 1
ATOM 892 C C . GLU A 1 106 ? 15.849 -13.138 -19.392 1.00 96.50 106 GLU A C 1
ATOM 894 O O . GLU A 1 106 ? 14.748 -13.005 -18.862 1.00 96.50 106 GLU A O 1
ATOM 899 N N . ASP A 1 107 ? 16.592 -14.233 -19.191 1.00 97.62 107 ASP A N 1
ATOM 900 C CA . ASP A 1 107 ? 16.133 -15.394 -18.409 1.00 97.62 107 ASP A CA 1
ATOM 901 C C . ASP A 1 107 ? 15.658 -15.036 -16.989 1.00 97.62 107 ASP A C 1
ATOM 903 O O . ASP A 1 107 ? 14.812 -15.715 -16.403 1.00 97.62 107 ASP A O 1
ATOM 907 N N . GLU A 1 108 ? 16.243 -14.008 -16.369 1.00 96.12 108 GLU A N 1
ATOM 908 C CA . GLU A 1 108 ? 15.841 -13.565 -15.033 1.00 96.12 108 GLU A CA 1
ATOM 909 C C . GLU A 1 108 ? 14.567 -12.725 -15.076 1.00 96.12 108 GLU A C 1
ATOM 911 O O . GLU A 1 108 ? 13.753 -12.833 -14.158 1.00 96.12 108 GLU A O 1
ATOM 916 N N . LYS A 1 109 ? 14.371 -11.932 -16.136 1.00 97.00 109 LYS A N 1
ATOM 917 C CA . LYS A 1 109 ? 13.127 -11.188 -16.365 1.00 97.00 109 LYS A CA 1
ATOM 918 C C . LYS A 1 109 ? 11.972 -12.148 -16.629 1.00 97.00 109 LYS A C 1
ATOM 920 O O . LYS A 1 109 ? 10.927 -12.014 -16.000 1.00 97.00 109 LYS A O 1
ATOM 925 N N . GLU A 1 110 ? 12.181 -13.164 -17.462 1.00 97.69 110 GLU A N 1
ATOM 926 C CA . GLU A 1 110 ? 11.187 -14.214 -17.715 1.00 97.69 110 GLU A CA 1
ATOM 927 C C . GLU A 1 110 ? 10.794 -14.940 -16.421 1.00 97.69 110 GLU A C 1
ATOM 929 O O . GLU A 1 110 ? 9.612 -15.039 -16.093 1.00 97.69 110 GLU A O 1
ATOM 934 N N . LYS A 1 111 ? 11.779 -15.345 -15.606 1.00 97.31 111 LYS A N 1
ATOM 935 C CA . LYS A 1 111 ? 11.518 -15.951 -14.287 1.00 97.31 111 LYS A CA 1
ATOM 936 C C . LYS A 1 111 ? 10.770 -15.013 -13.342 1.00 97.31 111 LYS A C 1
ATOM 938 O O . LYS A 1 111 ? 9.957 -15.484 -12.547 1.00 97.31 111 LYS A O 1
ATOM 943 N N . ALA A 1 112 ? 11.054 -13.712 -13.380 1.00 97.19 112 ALA A N 1
ATOM 944 C CA . ALA A 1 112 ? 10.345 -12.730 -12.569 1.00 97.19 112 ALA A CA 1
ATOM 945 C C . ALA A 1 112 ? 8.875 -12.604 -13.002 1.00 97.19 112 ALA A C 1
ATOM 947 O O . ALA A 1 112 ? 7.991 -12.631 -12.149 1.00 97.19 112 ALA A O 1
ATOM 948 N N . LEU A 1 113 ? 8.608 -12.581 -14.311 1.00 97.69 113 LEU A N 1
ATOM 949 C CA . LEU A 1 113 ? 7.249 -12.593 -14.859 1.00 97.69 113 LEU A CA 1
ATOM 950 C C . LEU A 1 113 ? 6.501 -13.888 -14.518 1.00 97.69 113 LEU A C 1
ATOM 952 O O . LEU A 1 113 ? 5.315 -13.846 -14.206 1.00 97.69 113 LEU A O 1
ATOM 956 N N . ASP A 1 114 ? 7.179 -15.034 -14.506 1.00 98.19 114 ASP A N 1
ATOM 957 C CA . ASP A 1 114 ? 6.577 -16.297 -14.069 1.00 98.19 114 ASP A CA 1
ATOM 958 C C . ASP A 1 114 ? 6.246 -16.311 -12.572 1.00 98.19 114 ASP A C 1
ATOM 960 O O . ASP A 1 114 ? 5.261 -16.926 -12.163 1.00 98.19 114 ASP A O 1
ATOM 964 N N . LEU A 1 115 ? 7.047 -15.643 -11.736 1.00 98.06 115 LEU A N 1
ATOM 965 C CA . LEU A 1 115 ? 6.706 -15.433 -10.327 1.00 98.06 115 LEU A CA 1
ATOM 966 C C . LEU A 1 115 ? 5.499 -14.502 -10.190 1.00 98.06 115 LEU A C 1
ATOM 968 O O . LEU A 1 115 ? 4.591 -14.831 -9.432 1.00 98.06 115 LEU A O 1
ATOM 972 N N . LEU A 1 116 ? 5.447 -13.406 -10.954 1.00 98.12 116 LEU A N 1
ATOM 973 C CA . LEU A 1 116 ? 4.311 -12.482 -10.955 1.00 98.12 116 LEU A CA 1
ATOM 974 C C . LEU A 1 116 ? 3.014 -13.198 -11.353 1.00 98.12 116 LEU A C 1
ATOM 976 O O . LEU A 1 116 ? 2.019 -13.086 -10.649 1.00 98.12 116 LEU A O 1
ATOM 980 N N . LYS A 1 117 ? 3.043 -14.012 -12.417 1.00 97.81 117 LYS A N 1
ATOM 981 C CA . LYS A 1 117 ? 1.897 -14.834 -12.847 1.00 97.81 117 LYS A CA 1
ATOM 982 C C . LYS A 1 117 ? 1.436 -15.827 -11.778 1.00 97.81 117 LYS A C 1
ATOM 984 O O . LYS A 1 117 ? 0.256 -16.138 -11.717 1.00 97.81 117 LYS A O 1
ATOM 989 N N . LYS A 1 118 ? 2.354 -16.359 -10.963 1.00 97.75 118 LYS A N 1
ATOM 990 C CA . LYS A 1 118 ? 2.017 -17.289 -9.869 1.00 97.75 118 LYS A CA 1
ATOM 991 C C . LYS A 1 118 ? 1.387 -16.587 -8.676 1.00 97.75 118 LYS A C 1
ATOM 993 O O . LYS A 1 118 ? 0.535 -17.185 -8.034 1.00 97.75 118 LYS A O 1
ATOM 998 N N . VAL A 1 119 ? 1.833 -15.369 -8.369 1.00 97.81 119 VAL A N 1
ATOM 999 C CA . VAL A 1 119 ? 1.183 -14.517 -7.363 1.00 97.81 119 VAL A CA 1
ATOM 1000 C C . VAL A 1 119 ? -0.197 -14.086 -7.864 1.00 97.81 119 VAL A C 1
ATOM 1002 O O . VAL A 1 119 ? -1.153 -14.090 -7.098 1.00 97.81 119 VAL A O 1
ATOM 1005 N N . ASN A 1 120 ? -0.301 -13.786 -9.164 1.00 98.00 120 ASN A N 1
ATOM 1006 C CA . ASN A 1 120 ? -1.517 -13.334 -9.835 1.00 98.00 120 ASN A CA 1
ATOM 1007 C C . ASN A 1 120 ? -2.204 -12.162 -9.101 1.00 98.00 120 ASN A C 1
ATOM 1009 O O . ASN A 1 120 ? -3.361 -12.300 -8.703 1.00 98.00 120 ASN A O 1
ATOM 1013 N N . PRO A 1 121 ? -1.495 -11.041 -8.862 1.00 97.50 121 PRO A N 1
ATOM 1014 C CA . PRO A 1 121 ? -2.116 -9.852 -8.287 1.00 97.50 121 PRO A CA 1
ATOM 1015 C C . PRO A 1 121 ? -3.046 -9.180 -9.302 1.00 97.50 121 PRO A C 1
ATOM 1017 O O . PRO A 1 121 ? -2.752 -9.185 -10.503 1.00 97.50 121 PRO A O 1
ATOM 1020 N N . ASP A 1 122 ? -4.121 -8.547 -8.829 1.00 98.06 122 ASP A N 1
ATOM 1021 C CA . ASP A 1 122 ? -4.954 -7.696 -9.676 1.00 98.06 122 ASP A CA 1
ATOM 1022 C C . ASP A 1 122 ? -4.111 -6.591 -10.346 1.00 98.06 122 ASP A C 1
ATOM 1024 O O . ASP A 1 122 ? -3.471 -5.750 -9.705 1.00 98.06 122 ASP A O 1
ATOM 1028 N N . THR A 1 123 ? -4.104 -6.588 -11.680 1.00 96.69 123 THR A N 1
ATOM 1029 C CA . THR A 1 123 ? -3.288 -5.664 -12.474 1.00 96.69 123 THR A CA 1
ATOM 1030 C C . THR A 1 123 ? -3.773 -4.217 -12.419 1.00 96.69 123 THR A C 1
ATOM 1032 O O . THR A 1 123 ? -2.962 -3.311 -12.605 1.00 96.69 123 THR A O 1
ATOM 1035 N N . ASN A 1 124 ? -5.067 -3.983 -12.179 1.00 97.75 124 ASN A N 1
ATOM 1036 C CA . ASN A 1 124 ? -5.603 -2.641 -11.959 1.00 97.75 124 ASN A CA 1
ATOM 1037 C C . ASN A 1 124 ? -5.105 -2.091 -10.620 1.00 97.75 124 ASN A C 1
ATOM 1039 O O . ASN A 1 124 ? -4.638 -0.955 -10.578 1.00 97.75 124 ASN A O 1
ATOM 1043 N N . LEU A 1 125 ? -5.101 -2.912 -9.562 1.00 98.19 125 LEU A N 1
ATOM 1044 C CA . LEU A 1 125 ? -4.551 -2.509 -8.264 1.00 98.19 125 LEU A CA 1
ATOM 1045 C C . LEU A 1 125 ? -3.053 -2.201 -8.355 1.00 98.19 125 LEU A C 1
ATOM 1047 O O . LEU A 1 125 ? -2.619 -1.160 -7.869 1.00 98.19 125 LEU A O 1
ATOM 1051 N N . LEU A 1 126 ? -2.259 -3.023 -9.054 1.00 97.00 126 LEU A N 1
ATOM 1052 C CA . LEU A 1 126 ? -0.848 -2.688 -9.304 1.00 97.00 126 LEU A CA 1
ATOM 1053 C C . LEU A 1 126 ? -0.682 -1.394 -10.117 1.00 97.00 126 LEU A C 1
ATOM 1055 O O . LEU A 1 126 ? 0.281 -0.654 -9.929 1.00 97.00 126 LEU A O 1
ATOM 1059 N N . GLY A 1 127 ? -1.597 -1.131 -11.051 1.00 96.31 127 GLY A N 1
ATOM 1060 C CA . GLY A 1 127 ? -1.615 0.090 -11.852 1.00 96.31 127 GLY A CA 1
ATOM 1061 C C . GLY A 1 127 ? -2.000 1.342 -11.061 1.00 96.31 127 GLY A C 1
ATOM 1062 O O . GLY A 1 127 ? -1.705 2.447 -11.515 1.00 96.31 127 GLY A O 1
ATOM 1063 N N . ALA A 1 128 ? -2.615 1.192 -9.885 1.00 97.38 128 ALA A N 1
ATOM 1064 C CA . ALA A 1 128 ? -3.138 2.307 -9.105 1.00 97.38 128 ALA A CA 1
ATOM 1065 C C . ALA A 1 128 ? -2.056 3.252 -8.563 1.00 97.38 128 ALA A C 1
ATOM 1067 O O . ALA A 1 128 ? -2.313 4.435 -8.368 1.00 97.38 128 ALA A O 1
ATOM 1068 N N . THR A 1 129 ? -0.830 2.760 -8.376 1.00 93.44 129 THR A N 1
ATOM 1069 C CA . THR A 1 129 ? 0.319 3.562 -7.922 1.00 93.44 129 THR A CA 1
ATOM 1070 C C . THR A 1 129 ? 1.108 4.187 -9.081 1.00 93.44 129 THR A C 1
ATOM 1072 O O . THR A 1 129 ? 2.113 4.868 -8.865 1.00 93.44 129 THR A O 1
ATOM 1075 N N . LYS A 1 130 ? 0.667 3.979 -10.333 1.00 91.81 130 LYS A N 1
ATOM 1076 C CA . LYS A 1 130 ? 1.334 4.485 -11.540 1.00 91.81 130 LYS A CA 1
ATOM 1077 C C . LYS A 1 130 ? 0.699 5.787 -12.047 1.00 91.81 130 LYS A C 1
ATOM 1079 O O . LYS A 1 130 ? -0.479 6.043 -11.792 1.00 91.81 130 LYS A O 1
ATOM 1084 N N . PRO A 1 131 ? 1.425 6.618 -12.822 1.00 88.94 131 PRO A N 1
ATOM 1085 C CA . PRO A 1 131 ? 0.889 7.882 -13.332 1.00 88.94 131 PRO A CA 1
ATOM 1086 C C . PRO A 1 131 ? -0.374 7.769 -14.191 1.00 88.94 131 PRO A C 1
ATOM 1088 O O . PRO A 1 131 ? -1.118 8.741 -14.320 1.00 88.94 131 PRO A O 1
ATOM 1091 N N . GLU A 1 132 ? -0.618 6.614 -14.803 1.00 91.69 132 GLU A N 1
ATOM 1092 C CA . GLU A 1 132 ? -1.811 6.320 -15.599 1.00 91.69 132 GLU A CA 1
ATOM 1093 C C . GLU A 1 132 ? -3.088 6.304 -14.747 1.00 91.69 132 GLU A C 1
ATOM 1095 O O . GLU A 1 132 ? -4.163 6.635 -15.255 1.00 91.69 132 GLU A O 1
ATOM 1100 N N . PHE A 1 133 ? -2.980 6.008 -13.446 1.00 95.19 133 PHE A N 1
ATOM 1101 C CA . PHE A 1 133 ? -4.117 6.021 -12.528 1.00 95.19 133 PHE A CA 1
ATOM 1102 C C . PHE A 1 133 ? -4.809 7.385 -12.480 1.00 95.19 133 PHE A C 1
ATOM 1104 O O . PHE A 1 133 ? -6.034 7.453 -12.419 1.00 95.19 133 PHE A O 1
ATOM 1111 N N . ILE A 1 134 ? -4.050 8.483 -12.576 1.00 93.88 134 ILE A N 1
ATOM 1112 C CA . ILE A 1 134 ? -4.611 9.840 -12.571 1.00 93.88 134 ILE A CA 1
ATOM 1113 C C . ILE A 1 134 ? -5.596 10.031 -13.730 1.00 93.88 134 ILE A C 1
ATOM 1115 O O . ILE A 1 134 ? -6.673 10.593 -13.540 1.00 93.88 134 ILE A O 1
ATOM 1119 N N . GLU A 1 135 ? -5.266 9.543 -14.927 1.00 93.44 135 GLU A N 1
ATOM 1120 C CA . GLU A 1 135 ? -6.161 9.652 -16.087 1.00 93.44 135 GLU A CA 1
ATOM 1121 C C . GLU A 1 135 ? -7.419 8.811 -15.891 1.00 93.44 135 GLU A C 1
ATOM 1123 O O . GLU A 1 135 ? -8.521 9.283 -16.171 1.00 93.44 135 GLU A O 1
ATOM 1128 N N . LYS A 1 136 ? -7.256 7.590 -15.372 1.00 95.81 136 LYS A N 1
ATOM 1129 C CA . LYS A 1 136 ? -8.365 6.688 -15.047 1.00 95.81 136 LYS A CA 1
ATOM 1130 C C . LYS A 1 136 ? -9.301 7.314 -14.006 1.00 95.81 136 LYS A C 1
ATOM 1132 O O . LYS A 1 136 ? -10.519 7.298 -14.174 1.00 95.81 136 LYS A O 1
ATOM 1137 N N . PHE A 1 137 ? -8.743 7.941 -12.968 1.00 96.62 137 PHE A N 1
ATOM 1138 C CA . PHE A 1 137 ? -9.503 8.630 -11.924 1.00 96.62 137 PHE A CA 1
ATOM 1139 C C . PHE A 1 137 ? -10.301 9.802 -12.496 1.00 96.62 137 PHE A C 1
ATOM 1141 O O . PHE A 1 137 ? -11.489 9.938 -12.214 1.00 96.62 137 PHE A O 1
ATOM 1148 N N . LEU A 1 138 ? -9.679 10.632 -13.338 1.00 93.88 138 LEU A N 1
ATOM 1149 C CA . LEU A 1 138 ? -10.337 11.794 -13.944 1.00 93.88 138 LEU A CA 1
ATOM 1150 C C . LEU A 1 138 ? -11.490 11.416 -14.884 1.00 93.88 138 LEU A C 1
ATOM 1152 O O . LEU A 1 138 ? -12.413 12.209 -15.057 1.00 93.88 138 LEU A O 1
ATOM 1156 N N . LYS A 1 139 ? -11.457 10.213 -15.464 1.00 96.06 139 LYS A N 1
ATOM 1157 C CA . LYS A 1 139 ? -12.557 9.657 -16.265 1.00 96.06 139 LYS A CA 1
ATOM 1158 C C . LYS A 1 139 ? -13.667 9.019 -15.422 1.00 96.06 139 LYS A C 1
ATOM 1160 O O . LYS A 1 139 ? -14.698 8.652 -15.975 1.00 96.06 139 LYS A O 1
ATOM 1165 N N . GLY A 1 140 ? -13.479 8.891 -14.106 1.00 96.38 140 GLY A N 1
ATOM 1166 C CA . GLY A 1 140 ? -14.414 8.192 -13.220 1.00 96.38 140 GLY A CA 1
ATOM 1167 C C . GLY A 1 140 ? -14.385 6.670 -13.385 1.00 96.38 140 GLY A C 1
ATOM 1168 O O . GLY A 1 140 ? -15.367 6.005 -13.079 1.00 96.38 140 GLY A O 1
ATOM 1169 N N . GLU A 1 141 ? -13.278 6.118 -13.887 1.00 97.44 141 GLU A N 1
ATOM 1170 C CA . GLU A 1 141 ? -13.139 4.695 -14.226 1.00 97.44 141 GLU A CA 1
ATOM 1171 C C . GLU A 1 141 ? -12.462 3.875 -13.110 1.00 97.44 141 GLU A C 1
ATOM 1173 O O . GLU A 1 141 ? -12.194 2.691 -13.301 1.00 97.44 141 GLU A O 1
ATOM 1178 N N . THR A 1 142 ? -12.139 4.485 -11.962 1.00 98.19 142 THR A N 1
ATOM 1179 C CA . THR A 1 142 ? -11.442 3.814 -10.850 1.00 98.19 142 THR A CA 1
ATOM 1180 C C . THR A 1 142 ? -12.404 3.156 -9.871 1.00 98.19 142 THR A C 1
ATOM 1182 O O . THR A 1 142 ? -13.454 3.706 -9.525 1.00 98.19 142 THR A O 1
ATOM 1185 N N . THR A 1 143 ? -12.016 1.991 -9.358 1.00 98.38 143 THR A N 1
ATOM 1186 C CA . THR A 1 143 ? -12.708 1.344 -8.237 1.00 98.38 143 THR A CA 1
ATOM 1187 C C . THR A 1 143 ? -12.260 1.930 -6.898 1.00 98.38 143 THR A C 1
ATOM 1189 O O . THR A 1 143 ? -11.260 2.649 -6.810 1.00 98.38 143 THR A O 1
ATOM 1192 N N . PHE A 1 144 ? -13.008 1.627 -5.835 1.00 98.50 144 PHE A N 1
ATOM 1193 C CA . PHE A 1 144 ? -12.626 2.030 -4.484 1.00 98.50 144 PHE A CA 1
ATOM 1194 C C . PHE A 1 144 ? -11.318 1.365 -4.031 1.00 98.50 144 PHE A C 1
ATOM 1196 O O . PHE A 1 144 ? -10.460 2.049 -3.486 1.00 98.50 144 PHE A O 1
ATOM 1203 N N . LEU A 1 145 ? -11.102 0.081 -4.339 1.00 98.50 145 LEU A N 1
ATOM 1204 C CA . LEU A 1 145 ? -9.856 -0.613 -3.992 1.00 98.50 145 LEU A CA 1
ATOM 1205 C C . LEU A 1 145 ? -8.627 -0.001 -4.667 1.00 98.50 145 LEU A C 1
ATOM 1207 O O . LEU A 1 145 ? -7.589 0.142 -4.030 1.00 98.50 145 LEU A O 1
ATOM 1211 N N . GLU A 1 146 ? -8.733 0.420 -5.931 1.00 98.75 146 GLU A N 1
ATOM 1212 C CA . GLU A 1 146 ? -7.619 1.109 -6.591 1.00 98.75 146 GLU A CA 1
ATOM 1213 C C . GLU A 1 146 ? -7.316 2.451 -5.908 1.00 98.75 146 GLU A C 1
ATOM 1215 O O . GLU A 1 146 ? -6.155 2.800 -5.695 1.00 98.75 146 GLU A O 1
ATOM 1220 N N . ARG A 1 147 ? -8.357 3.194 -5.507 1.00 98.75 147 ARG A N 1
ATOM 1221 C CA . ARG A 1 147 ? -8.194 4.430 -4.726 1.00 98.75 147 ARG A CA 1
ATOM 1222 C C . ARG A 1 147 ? -7.521 4.156 -3.380 1.00 98.75 147 ARG A C 1
ATOM 1224 O O . ARG A 1 147 ? -6.600 4.887 -3.017 1.00 98.75 147 ARG A O 1
ATOM 1231 N N . LEU A 1 148 ? -7.917 3.093 -2.678 1.00 98.69 148 LEU A N 1
ATOM 1232 C CA . LEU A 1 148 ? -7.265 2.671 -1.436 1.00 98.69 148 LEU A CA 1
ATOM 1233 C C . LEU A 1 148 ? -5.791 2.323 -1.659 1.00 98.69 148 LEU A C 1
ATOM 1235 O O . LEU A 1 148 ? -4.950 2.805 -0.907 1.00 98.69 148 LEU A O 1
ATOM 1239 N N . GLN A 1 149 ? -5.459 1.562 -2.705 1.00 98.69 149 GLN A N 1
ATOM 1240 C CA . GLN A 1 149 ? -4.073 1.198 -3.013 1.00 98.69 149 GLN A CA 1
ATOM 1241 C C . GLN A 1 149 ? -3.197 2.435 -3.270 1.00 98.69 149 GLN A C 1
ATOM 1243 O O . GLN A 1 149 ? -2.082 2.509 -2.754 1.00 98.69 149 GLN A O 1
ATOM 1248 N N . LEU A 1 150 ? -3.702 3.433 -4.009 1.00 98.44 150 LEU A N 1
ATOM 1249 C CA . LEU A 1 150 ? -2.998 4.711 -4.172 1.00 98.44 150 LEU A CA 1
ATOM 1250 C C . LEU A 1 150 ? -2.820 5.431 -2.826 1.00 98.44 150 LEU A C 1
ATOM 1252 O O . LEU A 1 150 ? -1.741 5.953 -2.544 1.00 98.44 150 LEU A O 1
ATOM 1256 N N . TYR A 1 151 ? -3.875 5.498 -2.007 1.00 98.69 151 TYR A N 1
ATOM 1257 C CA . TYR A 1 151 ? -3.819 6.175 -0.710 1.00 98.69 151 TYR A CA 1
ATOM 1258 C C . TYR A 1 151 ? -2.775 5.538 0.210 1.00 98.69 151 TYR A C 1
ATOM 1260 O O . TYR A 1 151 ? -1.959 6.259 0.781 1.00 98.69 151 TYR A O 1
ATOM 1268 N N . ILE A 1 152 ? -2.745 4.204 0.283 1.00 98.56 152 ILE A N 1
ATOM 1269 C CA . ILE A 1 152 ? -1.791 3.424 1.081 1.00 98.56 152 ILE A CA 1
ATOM 1270 C C . ILE A 1 152 ? -0.337 3.747 0.691 1.00 98.56 152 ILE A C 1
ATOM 1272 O O . ILE A 1 152 ? 0.467 4.052 1.578 1.00 98.56 152 ILE A O 1
ATOM 1276 N N . ASP A 1 153 ? -0.006 3.775 -0.606 1.00 97.81 153 ASP A N 1
ATOM 1277 C CA . ASP A 1 153 ? 1.336 4.182 -1.069 1.00 97.81 153 ASP A CA 1
ATOM 1278 C C . ASP A 1 153 ? 1.638 5.651 -0.748 1.00 97.81 153 ASP A C 1
ATOM 1280 O O . ASP A 1 153 ? 2.747 6.014 -0.339 1.00 97.81 153 ASP A O 1
ATOM 1284 N N . ASN A 1 154 ? 0.639 6.524 -0.871 1.00 97.44 154 ASN A N 1
ATOM 1285 C CA . ASN A 1 154 ? 0.821 7.944 -0.604 1.00 97.44 154 ASN A CA 1
ATOM 1286 C C . ASN A 1 154 ? 0.960 8.281 0.888 1.00 97.44 154 ASN A C 1
ATOM 1288 O O . ASN A 1 154 ? 1.499 9.347 1.179 1.00 97.44 154 ASN A O 1
ATOM 1292 N N . ILE A 1 155 ? 0.567 7.404 1.818 1.00 98.06 155 ILE A N 1
ATOM 1293 C CA . ILE A 1 155 ? 0.792 7.578 3.267 1.00 98.06 155 ILE A CA 1
ATOM 1294 C C . ILE A 1 155 ? 1.982 6.775 3.805 1.00 98.06 155 ILE A C 1
ATOM 1296 O O . ILE A 1 155 ? 2.309 6.885 4.987 1.00 98.06 155 ILE A O 1
ATOM 1300 N N . THR A 1 156 ? 2.661 5.996 2.958 1.00 97.00 156 THR A N 1
ATOM 1301 C CA . THR A 1 156 ? 3.792 5.152 3.367 1.00 97.00 156 THR A CA 1
ATOM 1302 C C . THR A 1 156 ? 5.114 5.684 2.800 1.00 97.00 156 THR A C 1
ATOM 1304 O O . THR A 1 156 ? 5.241 6.033 1.625 1.00 97.00 156 THR A O 1
ATOM 1307 N N . SER A 1 157 ? 6.136 5.788 3.654 1.00 92.31 157 SER A N 1
ATOM 1308 C CA . SER A 1 157 ? 7.498 6.182 3.266 1.00 92.31 157 SER A CA 1
ATOM 1309 C C . SER A 1 157 ? 8.514 5.267 3.941 1.00 92.31 157 SER A C 1
ATOM 1311 O O . SER A 1 157 ? 8.872 5.449 5.110 1.00 92.31 157 SER A O 1
ATOM 1313 N N . GLY A 1 158 ? 8.987 4.259 3.203 1.00 88.69 158 GLY A N 1
ATOM 1314 C CA . GLY A 1 158 ? 9.837 3.222 3.780 1.00 88.69 158 GLY A CA 1
ATOM 1315 C C . GLY A 1 158 ? 9.056 2.452 4.842 1.00 88.69 158 GLY A C 1
ATOM 1316 O O . GLY A 1 158 ? 8.010 1.898 4.550 1.00 88.69 158 GLY A O 1
ATOM 1317 N N . SER A 1 159 ? 9.530 2.441 6.087 1.00 89.75 159 SER A N 1
ATOM 1318 C CA . SER A 1 159 ? 8.851 1.729 7.177 1.00 89.75 159 SER A CA 1
ATOM 1319 C C . SER A 1 159 ? 7.861 2.579 7.987 1.00 89.75 159 SER A C 1
ATOM 1321 O O . SER A 1 159 ? 7.443 2.144 9.062 1.00 89.75 159 SER A O 1
ATOM 1323 N N . ASN A 1 160 ? 7.572 3.809 7.552 1.00 93.94 160 ASN A N 1
ATOM 1324 C CA . ASN A 1 160 ? 6.800 4.786 8.320 1.00 93.94 160 ASN A CA 1
ATOM 1325 C C . ASN A 1 160 ? 5.460 5.088 7.647 1.00 93.94 160 ASN A C 1
ATOM 1327 O O . ASN A 1 160 ? 5.418 5.278 6.432 1.00 93.94 160 ASN A O 1
ATOM 1331 N N . ILE A 1 161 ? 4.417 5.214 8.467 1.00 97.19 161 ILE A N 1
ATOM 1332 C CA . ILE A 1 161 ? 3.103 5.736 8.085 1.00 97.19 161 ILE A CA 1
ATOM 1333 C C . ILE A 1 161 ? 3.084 7.219 8.460 1.00 97.19 161 ILE A C 1
ATOM 1335 O O . ILE A 1 161 ? 3.488 7.576 9.567 1.00 97.19 161 ILE A O 1
ATOM 1339 N N . MET A 1 162 ? 2.677 8.089 7.541 1.00 96.75 162 MET A N 1
ATOM 1340 C CA . MET A 1 162 ? 2.682 9.540 7.740 1.00 96.75 162 MET A CA 1
ATOM 1341 C C . MET A 1 162 ? 1.613 10.235 6.887 1.00 96.75 162 MET A C 1
ATOM 1343 O O . MET A 1 162 ? 1.138 9.650 5.914 1.00 96.75 162 MET A O 1
ATOM 1347 N N . PRO A 1 163 ? 1.247 11.492 7.200 1.00 97.06 163 PRO A N 1
ATOM 1348 C CA . PRO A 1 163 ? 0.330 12.269 6.373 1.00 97.06 163 PRO A CA 1
ATOM 1349 C C . PRO A 1 163 ? 0.767 12.331 4.907 1.00 97.06 163 PRO A C 1
ATOM 1351 O O . PRO A 1 163 ? 1.936 12.599 4.606 1.00 97.06 163 PRO A O 1
ATOM 1354 N N . PHE A 1 164 ? -0.178 12.145 3.978 1.00 96.19 164 PHE A N 1
ATOM 1355 C CA . PHE A 1 164 ? 0.164 12.038 2.556 1.00 96.19 164 PHE A CA 1
ATOM 1356 C C . PHE A 1 164 ? 0.851 13.298 2.019 1.00 96.19 164 PHE A C 1
ATOM 1358 O O . PHE A 1 164 ? 1.722 13.217 1.154 1.00 96.19 164 PHE A O 1
ATOM 1365 N N . ARG A 1 165 ? 0.499 14.477 2.552 1.00 95.25 165 ARG A N 1
ATOM 1366 C CA . ARG A 1 165 ? 1.113 15.757 2.168 1.00 95.25 165 ARG A CA 1
ATOM 1367 C C . ARG A 1 165 ? 2.604 15.789 2.510 1.00 95.25 165 ARG A C 1
ATOM 1369 O O . ARG A 1 165 ? 3.405 16.258 1.704 1.00 95.25 165 ARG A O 1
ATOM 1376 N N . GLU A 1 166 ? 2.988 15.248 3.666 1.00 95.44 166 GLU A N 1
ATOM 1377 C CA . GLU A 1 166 ? 4.391 15.147 4.082 1.00 95.44 166 GLU A CA 1
ATOM 1378 C C . GLU A 1 166 ? 5.157 14.149 3.210 1.00 95.44 166 GLU A C 1
ATOM 1380 O O . GLU A 1 166 ? 6.246 14.458 2.716 1.00 95.44 166 GLU A O 1
ATOM 1385 N N . ARG A 1 167 ? 4.569 12.974 2.952 1.00 93.88 167 ARG A N 1
ATOM 1386 C CA . ARG A 1 167 ? 5.149 11.973 2.046 1.00 93.88 167 ARG A CA 1
ATOM 1387 C C . ARG A 1 167 ? 5.338 12.550 0.646 1.00 93.88 167 ARG A C 1
ATOM 1389 O O . ARG A 1 167 ? 6.413 12.407 0.061 1.00 93.88 167 ARG A O 1
ATOM 1396 N N . LEU A 1 168 ? 4.325 13.225 0.109 1.00 92.12 168 LEU A N 1
ATOM 1397 C CA . LEU A 1 168 ? 4.371 13.833 -1.217 1.00 92.12 168 LEU A CA 1
ATOM 1398 C C . LEU A 1 168 ? 5.473 14.890 -1.310 1.00 92.12 168 LEU A C 1
ATOM 1400 O O . LEU A 1 168 ? 6.240 14.877 -2.268 1.00 92.12 168 LEU A O 1
ATOM 1404 N N . ALA A 1 169 ? 5.622 15.744 -0.293 1.00 92.12 169 ALA A N 1
ATOM 1405 C CA . ALA A 1 169 ? 6.713 16.712 -0.233 1.00 92.12 169 ALA A CA 1
ATOM 1406 C C . ALA A 1 169 ? 8.096 16.028 -0.281 1.00 92.12 169 ALA A C 1
AT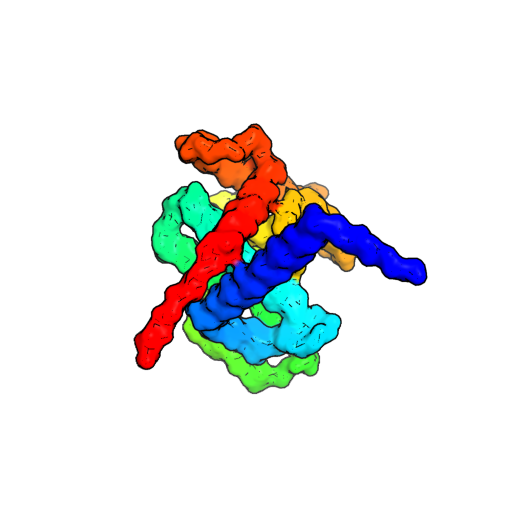OM 1408 O O . ALA A 1 169 ? 8.982 16.476 -1.014 1.00 92.12 169 ALA A O 1
ATOM 1409 N N . GLN A 1 170 ? 8.276 14.897 0.418 1.00 91.56 170 GLN A N 1
ATOM 1410 C CA . GLN A 1 170 ? 9.504 14.094 0.321 1.00 91.56 170 GLN A CA 1
ATOM 1411 C C . GLN A 1 170 ? 9.711 13.516 -1.088 1.00 91.56 170 GLN A C 1
ATOM 1413 O O . GLN A 1 170 ? 10.842 13.483 -1.576 1.00 91.56 170 GLN A O 1
ATOM 1418 N N . ALA A 1 171 ? 8.646 13.051 -1.744 1.00 88.25 171 ALA A N 1
ATOM 1419 C CA . ALA A 1 171 ? 8.713 12.493 -3.093 1.00 88.25 171 ALA A CA 1
ATOM 1420 C C . ALA A 1 171 ? 9.089 13.558 -4.139 1.00 88.25 171 ALA A C 1
ATOM 1422 O O . ALA A 1 171 ? 9.991 13.317 -4.947 1.00 88.25 171 ALA A O 1
ATOM 1423 N N . VAL A 1 172 ? 8.474 14.744 -4.065 1.00 88.94 172 VAL A N 1
ATOM 1424 C CA . VAL A 1 172 ? 8.775 15.911 -4.913 1.00 88.94 172 VAL A CA 1
ATOM 1425 C C . VAL A 1 172 ? 10.227 16.341 -4.739 1.00 88.94 172 VAL A C 1
ATOM 1427 O O . VAL A 1 172 ? 10.934 16.528 -5.724 1.00 88.94 172 VAL A O 1
ATOM 1430 N N . PHE A 1 173 ? 10.708 16.433 -3.495 1.00 88.69 173 PHE A N 1
ATOM 1431 C CA . PHE A 1 173 ? 12.098 16.802 -3.218 1.00 88.69 173 PHE A CA 1
ATOM 1432 C C . PHE A 1 173 ? 13.101 15.811 -3.830 1.00 88.69 173 PHE A C 1
ATOM 1434 O O . PHE A 1 173 ? 14.144 16.215 -4.339 1.00 88.69 173 PHE A O 1
ATOM 1441 N N . ARG A 1 174 ? 12.793 14.506 -3.802 1.00 84.56 174 ARG A N 1
ATOM 1442 C CA . ARG A 1 174 ? 13.661 13.460 -4.370 1.00 84.56 174 ARG A CA 1
ATOM 1443 C C . ARG A 1 174 ? 13.616 13.407 -5.898 1.00 84.56 174 ARG A C 1
ATOM 1445 O O . ARG A 1 174 ? 14.616 13.035 -6.501 1.00 84.56 174 ARG A O 1
ATOM 1452 N N . ASN A 1 175 ? 12.473 13.723 -6.509 1.00 80.88 175 ASN A N 1
ATOM 1453 C CA . ASN A 1 175 ? 12.246 13.603 -7.951 1.00 80.88 175 ASN A CA 1
ATOM 1454 C C . ASN A 1 175 ? 11.508 14.836 -8.512 1.00 80.88 175 ASN A C 1
ATOM 1456 O O . ASN A 1 175 ? 10.373 14.709 -8.985 1.00 80.88 175 ASN A O 1
ATOM 1460 N N . PRO A 1 176 ? 12.134 16.026 -8.509 1.00 77.81 176 PRO A N 1
ATOM 1461 C CA . PRO A 1 176 ? 11.470 17.258 -8.940 1.00 77.81 176 PRO A CA 1
ATOM 1462 C C . PRO A 1 176 ? 11.073 17.236 -10.426 1.00 77.81 176 PRO A C 1
ATOM 1464 O O . PRO A 1 176 ? 10.164 17.947 -10.837 1.00 77.81 176 PRO A O 1
ATOM 1467 N N . GLU A 1 177 ? 11.718 16.389 -11.232 1.00 73.50 177 GLU A N 1
ATOM 1468 C CA . GLU A 1 177 ? 11.540 16.324 -12.687 1.00 73.50 177 GLU A CA 1
ATOM 1469 C C . GLU A 1 177 ? 10.375 15.436 -13.152 1.00 73.50 177 GLU A C 1
ATOM 1471 O O . GLU A 1 177 ? 10.179 15.263 -14.354 1.00 73.50 177 GLU A O 1
ATOM 1476 N N . ASN A 1 178 ? 9.576 14.856 -12.248 1.00 67.38 178 ASN A N 1
ATOM 1477 C CA . ASN A 1 178 ? 8.379 14.118 -12.662 1.00 67.38 178 ASN A CA 1
ATOM 1478 C C . ASN A 1 178 ? 7.252 15.095 -13.054 1.00 67.38 178 ASN A C 1
ATOM 1480 O O . ASN A 1 178 ? 6.358 15.394 -12.268 1.00 67.38 178 ASN A O 1
ATOM 1484 N N . VAL A 1 179 ? 7.338 15.634 -14.272 1.00 64.25 179 VAL A N 1
ATOM 1485 C CA . VAL A 1 179 ? 6.502 16.737 -14.781 1.00 64.25 179 VAL A CA 1
ATOM 1486 C C . VAL A 1 179 ? 5.411 16.292 -15.759 1.00 64.25 179 VAL A C 1
ATOM 1488 O O . VAL A 1 179 ? 4.978 17.098 -16.586 1.00 64.25 179 VAL A O 1
ATOM 1491 N N . LYS A 1 180 ? 4.927 15.037 -15.699 1.00 79.12 180 LYS A N 1
ATOM 1492 C CA . LYS A 1 180 ? 3.764 14.639 -16.520 1.00 79.12 180 LYS A CA 1
ATOM 1493 C C . LYS A 1 180 ? 2.625 15.635 -16.262 1.00 79.12 180 LYS A C 1
ATOM 1495 O O . LYS A 1 180 ? 2.269 15.887 -15.113 1.00 79.12 180 LYS A O 1
ATOM 1500 N N . LYS A 1 181 ? 2.115 16.266 -17.321 1.00 80.50 181 LYS A N 1
ATOM 1501 C CA . LYS A 1 181 ? 1.087 17.311 -17.233 1.00 80.50 181 LYS A CA 1
ATOM 1502 C C . LYS A 1 181 ? -0.303 16.715 -17.424 1.00 80.50 181 LYS A C 1
ATOM 1504 O O . LYS A 1 181 ? -0.500 15.860 -18.281 1.00 80.50 181 LYS A O 1
ATOM 1509 N N . PHE A 1 182 ? -1.263 17.232 -16.665 1.00 74.00 182 PHE A N 1
ATOM 1510 C CA . PHE A 1 182 ? -2.683 16.900 -16.747 1.00 74.00 182 PHE A CA 1
ATOM 1511 C C . PHE A 1 182 ? -3.470 18.199 -16.933 1.00 74.00 182 PHE A C 1
ATOM 1513 O O . PHE A 1 182 ? -3.930 18.816 -15.973 1.00 74.00 182 PHE A O 1
ATOM 1520 N N . GLY A 1 183 ? -3.556 18.666 -18.181 1.00 78.94 183 GLY A N 1
ATOM 1521 C CA . GLY A 1 183 ? -4.057 20.008 -18.478 1.00 78.94 183 GLY A CA 1
ATOM 1522 C C . GLY A 1 183 ? -3.103 21.084 -17.949 1.00 78.94 183 GLY A C 1
ATOM 1523 O O . GLY A 1 183 ? -1.932 21.104 -18.324 1.00 78.94 183 GLY A O 1
ATOM 1524 N N . ALA A 1 184 ? -3.602 21.975 -17.088 1.00 76.19 184 ALA A N 1
ATOM 1525 C CA . ALA A 1 184 ? -2.817 23.073 -16.511 1.00 76.19 184 ALA A CA 1
ATOM 1526 C C . ALA A 1 184 ? -1.939 22.656 -15.313 1.00 76.19 184 ALA A C 1
ATOM 1528 O O . ALA A 1 184 ? -0.962 23.338 -15.010 1.00 76.19 184 ALA A O 1
ATOM 1529 N N . THR A 1 185 ? -2.264 21.542 -14.654 1.00 82.44 185 THR A N 1
ATOM 1530 C CA . THR A 1 185 ? -1.585 21.065 -13.436 1.00 82.44 185 THR A CA 1
ATOM 1531 C C . THR A 1 185 ? -0.538 20.001 -13.764 1.00 82.44 185 THR A C 1
ATOM 1533 O O . THR A 1 185 ? -0.659 19.296 -14.772 1.00 82.44 185 THR A O 1
ATOM 1536 N N . ASP A 1 186 ? 0.486 19.849 -12.926 1.00 88.06 186 ASP A N 1
ATOM 1537 C CA . ASP A 1 186 ? 1.420 18.721 -13.033 1.00 88.06 186 ASP A CA 1
ATOM 1538 C C . ASP A 1 186 ? 0.974 17.484 -12.241 1.00 88.06 186 ASP A C 1
ATOM 1540 O O . ASP A 1 186 ? -0.049 17.480 -11.554 1.00 88.06 186 ASP A O 1
ATOM 1544 N N . TYR A 1 187 ? 1.741 16.406 -12.401 1.00 89.38 187 TYR A N 1
ATOM 1545 C CA . TYR A 1 187 ? 1.540 15.132 -11.728 1.00 89.38 187 TYR A CA 1
ATOM 1546 C C . TYR A 1 187 ? 1.450 15.283 -10.212 1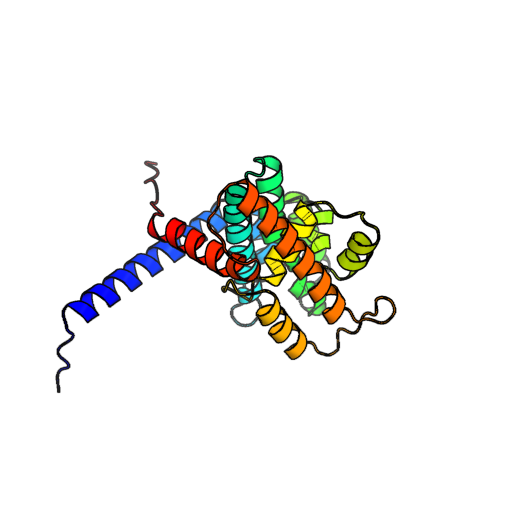.00 89.38 187 TYR A C 1
ATOM 1548 O O . TYR A 1 187 ? 0.572 14.682 -9.598 1.00 89.38 187 TYR A O 1
ATOM 1556 N N . TRP A 1 188 ? 2.327 16.080 -9.603 1.00 90.44 188 TRP A N 1
ATOM 1557 C CA . TRP A 1 188 ? 2.398 16.200 -8.151 1.00 90.44 188 TRP A CA 1
ATOM 1558 C C . TRP A 1 188 ? 1.190 16.935 -7.591 1.00 90.44 188 TRP A C 1
ATOM 1560 O O . TRP A 1 188 ? 0.571 16.462 -6.638 1.00 90.44 188 TRP A O 1
ATOM 1570 N N . GLU A 1 189 ? 0.813 18.047 -8.217 1.00 91.62 189 GLU A N 1
ATOM 1571 C CA . GLU A 1 189 ? -0.386 18.796 -7.860 1.00 91.62 189 GLU A CA 1
ATOM 1572 C C . GLU A 1 189 ? -1.640 17.926 -8.010 1.00 91.62 189 GLU A C 1
ATOM 1574 O O . GLU A 1 189 ? -2.469 17.856 -7.099 1.00 91.62 189 GLU A O 1
ATOM 1579 N N . LYS A 1 190 ? -1.746 17.182 -9.119 1.00 93.56 190 LYS A N 1
ATOM 1580 C CA . LYS A 1 190 ? -2.904 16.323 -9.369 1.00 93.56 190 LYS A CA 1
ATOM 1581 C C . LYS A 1 190 ? -2.961 15.118 -8.428 1.00 93.56 190 LYS A C 1
ATOM 1583 O O . LYS A 1 190 ? -4.039 14.792 -7.939 1.00 93.56 190 LYS A O 1
ATOM 1588 N N . ASN A 1 191 ? -1.821 14.495 -8.130 1.00 93.56 191 ASN A N 1
ATOM 1589 C CA . ASN A 1 191 ? -1.736 13.409 -7.153 1.00 93.56 191 ASN A CA 1
ATOM 1590 C C . ASN A 1 191 ? -2.145 13.893 -5.754 1.00 93.56 191 ASN A C 1
ATOM 1592 O O . ASN A 1 191 ? -2.874 13.192 -5.058 1.00 93.56 191 ASN A O 1
ATOM 1596 N N . SER A 1 192 ? -1.740 15.108 -5.365 1.00 95.12 192 SER A N 1
ATOM 1597 C CA . SER A 1 192 ? -2.162 15.734 -4.104 1.00 95.12 192 SER A CA 1
ATOM 1598 C C . SER A 1 192 ? -3.682 15.906 -4.032 1.00 95.12 192 SER A C 1
ATOM 1600 O O . SER A 1 192 ? -4.312 15.475 -3.069 1.00 95.12 192 SER A O 1
ATOM 1602 N N . GLU A 1 193 ? -4.285 16.485 -5.077 1.00 96.38 193 GLU A N 1
ATOM 1603 C CA . GLU A 1 193 ? -5.733 16.714 -5.155 1.00 96.38 193 GLU A CA 1
ATOM 1604 C C . GLU A 1 193 ? -6.527 15.401 -5.092 1.00 96.38 193 GLU A C 1
ATOM 1606 O O . GLU A 1 193 ? -7.511 15.297 -4.360 1.00 96.38 193 GLU A O 1
ATOM 1611 N N . ILE A 1 194 ? -6.099 14.391 -5.855 1.00 97.00 194 ILE A N 1
ATOM 1612 C CA . ILE A 1 194 ? -6.751 13.078 -5.887 1.00 97.00 194 ILE A CA 1
ATOM 1613 C C . ILE A 1 194 ? -6.620 12.385 -4.532 1.00 97.00 194 ILE A C 1
ATOM 1615 O O . ILE A 1 194 ? -7.614 11.889 -4.011 1.00 97.00 194 ILE A O 1
ATOM 1619 N N . THR A 1 195 ? -5.434 12.401 -3.924 1.00 97.81 195 THR A N 1
ATOM 1620 C CA . THR A 1 195 ? -5.217 11.767 -2.616 1.00 97.81 195 THR A CA 1
ATOM 1621 C C . THR A 1 195 ? -6.058 12.428 -1.529 1.00 97.81 195 THR A C 1
ATOM 1623 O O . THR A 1 195 ? -6.650 11.718 -0.727 1.00 97.81 195 THR A O 1
ATOM 1626 N N . ALA A 1 196 ? -6.204 13.758 -1.548 1.00 98.31 196 ALA A N 1
ATOM 1627 C CA . ALA A 1 196 ? -7.093 14.470 -0.628 1.00 98.31 196 ALA A CA 1
ATOM 1628 C C . ALA A 1 196 ? -8.565 14.046 -0.788 1.00 98.31 196 ALA A C 1
ATOM 1630 O O . ALA A 1 196 ? -9.272 13.874 0.200 1.00 98.31 196 ALA A O 1
ATOM 1631 N N . LYS A 1 197 ? -9.031 13.841 -2.028 1.00 98.38 197 LYS A N 1
ATOM 1632 C CA . LYS A 1 197 ? -10.394 13.347 -2.296 1.00 98.38 197 LYS A CA 1
ATOM 1633 C C . LYS A 1 197 ? -10.606 11.930 -1.768 1.00 98.38 197 LYS A C 1
ATOM 1635 O O . LYS A 1 197 ? -11.671 11.641 -1.236 1.00 98.38 197 LYS A O 1
ATOM 1640 N N . ILE A 1 198 ? -9.603 11.066 -1.917 1.00 98.56 198 ILE A N 1
ATOM 1641 C CA . ILE A 1 198 ? -9.649 9.693 -1.402 1.00 98.56 198 ILE A CA 1
ATOM 1642 C C . ILE A 1 198 ? -9.625 9.699 0.131 1.00 98.56 198 ILE A C 1
ATOM 1644 O O . ILE A 1 198 ? -10.394 8.977 0.755 1.00 98.56 198 ILE A O 1
ATOM 1648 N N . GLU A 1 199 ? -8.793 10.542 0.744 1.00 98.56 199 GLU A N 1
ATOM 1649 C CA . GLU A 1 199 ? -8.734 10.700 2.200 1.00 98.56 199 GLU A CA 1
ATOM 1650 C C . GLU A 1 199 ? -10.087 11.141 2.777 1.00 98.56 199 GLU A C 1
ATOM 1652 O O . GLU A 1 199 ? -10.551 10.567 3.760 1.00 98.56 199 GLU A O 1
ATOM 1657 N N . GLU A 1 200 ? -10.763 12.091 2.126 1.00 98.50 200 GLU A N 1
ATOM 1658 C CA . GLU A 1 200 ? -12.114 12.519 2.504 1.00 98.50 200 GLU A CA 1
ATOM 1659 C C . GLU A 1 200 ? -13.150 11.392 2.333 1.00 98.50 200 GLU A C 1
ATOM 1661 O O . GLU A 1 200 ? -14.002 11.192 3.197 1.00 98.50 200 GLU A O 1
ATOM 1666 N N . GLU A 1 201 ? -13.074 10.609 1.250 1.00 98.44 201 GLU A N 1
ATOM 1667 C CA . GLU A 1 201 ? -13.947 9.443 1.041 1.00 98.44 201 GLU A CA 1
ATOM 1668 C C . GLU A 1 201 ? -13.789 8.421 2.181 1.00 98.44 201 GLU A C 1
ATOM 1670 O O . GLU A 1 201 ? -14.784 7.998 2.777 1.00 98.44 201 GLU A O 1
ATOM 1675 N N . ILE A 1 202 ? -12.545 8.085 2.544 1.00 98.56 202 ILE A N 1
ATOM 1676 C CA . ILE A 1 202 ? -12.231 7.199 3.675 1.00 98.56 202 ILE A CA 1
ATOM 1677 C C . ILE A 1 202 ? -12.774 7.799 4.974 1.00 98.56 202 ILE A C 1
ATOM 1679 O O . ILE A 1 202 ? -13.473 7.116 5.721 1.00 98.56 202 ILE A O 1
ATOM 1683 N N . PHE A 1 203 ? -12.508 9.079 5.235 1.00 98.50 203 PHE A N 1
ATOM 1684 C CA . PHE A 1 203 ? -12.970 9.781 6.430 1.00 98.50 203 PHE A CA 1
ATOM 1685 C C . PHE A 1 203 ? -14.489 9.698 6.607 1.00 98.50 203 PHE A C 1
ATOM 1687 O O . PHE A 1 203 ? -14.976 9.384 7.697 1.00 98.50 203 PHE A O 1
ATOM 1694 N N . MET A 1 204 ? -15.247 9.911 5.531 1.00 98.31 204 MET A N 1
ATOM 1695 C CA . MET A 1 204 ? -16.706 9.819 5.554 1.00 98.31 204 MET A CA 1
ATOM 1696 C C . MET A 1 204 ? -17.195 8.395 5.855 1.00 98.31 204 MET A C 1
ATOM 1698 O O . MET A 1 204 ? -18.165 8.229 6.604 1.00 98.31 204 MET A O 1
ATOM 1702 N N . ILE A 1 205 ? -16.501 7.363 5.364 1.00 98.06 205 ILE A N 1
ATOM 1703 C CA . ILE A 1 205 ? -16.789 5.966 5.725 1.00 98.06 205 ILE A CA 1
ATOM 1704 C C . ILE A 1 205 ? -16.524 5.738 7.219 1.00 98.06 205 ILE A C 1
ATOM 1706 O O . ILE A 1 205 ? -17.396 5.212 7.914 1.00 98.06 205 ILE A O 1
ATOM 1710 N N . LEU A 1 206 ? -15.383 6.193 7.747 1.00 97.62 206 LEU A N 1
ATOM 1711 C CA . LEU A 1 206 ? -15.049 6.071 9.174 1.00 97.62 206 LEU A CA 1
ATOM 1712 C C . LEU A 1 206 ? -16.083 6.771 10.068 1.00 97.62 206 LEU A C 1
ATOM 1714 O O . LEU A 1 206 ? -16.561 6.184 11.042 1.00 97.62 206 LEU A O 1
ATOM 1718 N N . LYS A 1 207 ? -16.499 7.990 9.700 1.00 97.50 207 LYS A N 1
ATOM 1719 C CA . LYS A 1 207 ? -17.568 8.741 10.378 1.00 97.50 207 LYS A CA 1
ATOM 1720 C C . LYS A 1 207 ? -18.879 7.963 10.394 1.00 97.50 207 LYS A C 1
ATOM 1722 O O . LYS A 1 207 ? -19.505 7.859 11.446 1.00 97.50 207 LYS A O 1
ATOM 1727 N N . SER A 1 208 ? -19.279 7.385 9.259 1.00 97.12 208 SER A N 1
ATOM 1728 C CA . SER A 1 208 ? -20.518 6.598 9.161 1.00 97.12 208 SER A CA 1
ATOM 1729 C C . SER A 1 208 ? -20.515 5.359 10.068 1.00 97.12 208 SER A C 1
ATOM 1731 O O . SER A 1 208 ? -21.567 4.933 10.543 1.00 97.12 208 SER A O 1
ATOM 1733 N N . LYS A 1 209 ? -19.324 4.827 10.368 1.00 96.44 209 LYS A N 1
ATOM 1734 C CA . LYS A 1 209 ? -19.094 3.695 11.275 1.00 96.44 209 LYS A CA 1
ATOM 1735 C C . LYS A 1 209 ? -18.889 4.115 12.738 1.00 96.44 209 LYS A C 1
ATOM 1737 O O . LYS A 1 209 ? -18.607 3.263 13.574 1.00 96.44 209 LYS A O 1
ATOM 1742 N N . ASN A 1 210 ? -19.048 5.400 13.073 1.00 96.50 210 ASN A N 1
ATOM 1743 C CA . ASN A 1 210 ? -18.773 5.964 14.403 1.00 96.50 210 ASN A CA 1
ATOM 1744 C C . ASN A 1 210 ? -17.330 5.727 14.889 1.00 96.50 210 ASN A C 1
ATOM 1746 O O . ASN A 1 210 ? -17.079 5.630 16.092 1.00 96.50 210 ASN A O 1
ATOM 1750 N N . ILE A 1 211 ? -16.373 5.635 13.963 1.00 95.62 211 ILE A N 1
ATOM 1751 C CA . ILE A 1 211 ? -14.953 5.539 14.299 1.00 95.62 211 ILE A CA 1
ATOM 1752 C C . ILE A 1 211 ? -14.442 6.942 14.636 1.00 95.62 211 ILE A C 1
ATOM 1754 O O . ILE A 1 211 ? -14.687 7.905 13.907 1.00 95.62 211 ILE A O 1
ATOM 1758 N N . ASN A 1 212 ? -13.752 7.063 15.771 1.00 92.69 212 ASN A N 1
ATOM 1759 C CA . ASN A 1 212 ? -13.320 8.349 16.311 1.00 92.69 212 ASN A CA 1
ATOM 1760 C C . ASN A 1 212 ? -12.069 8.883 15.595 1.00 92.69 212 ASN A C 1
ATOM 1762 O O . ASN A 1 212 ? -10.950 8.715 16.074 1.00 92.69 212 ASN A O 1
ATOM 1766 N N . VAL A 1 213 ? -12.287 9.529 14.453 1.00 95.06 213 VAL A N 1
ATOM 1767 C CA . VAL A 1 213 ? -11.305 10.339 13.723 1.00 95.06 213 VAL A CA 1
ATOM 1768 C C . VAL A 1 213 ? -11.946 11.710 13.494 1.00 95.06 213 VAL A C 1
ATOM 1770 O O . VAL A 1 213 ? -13.073 11.796 12.989 1.00 95.06 213 VAL A O 1
ATOM 1773 N N . ASN A 1 214 ? -11.294 12.793 13.926 1.00 94.88 214 ASN A N 1
ATOM 1774 C CA . ASN A 1 214 ? -11.909 14.125 13.910 1.00 94.88 214 ASN A CA 1
ATOM 1775 C C . ASN A 1 214 ? -11.732 14.821 12.568 1.00 94.88 214 ASN A C 1
ATOM 1777 O O . ASN A 1 214 ? -12.650 15.526 12.144 1.00 94.88 214 ASN A O 1
ATOM 1781 N N . LEU A 1 215 ? -10.581 14.605 11.928 1.00 97.06 215 LEU A N 1
ATOM 1782 C CA . LEU A 1 215 ? -10.187 15.213 10.659 1.00 97.06 215 LEU A CA 1
ATOM 1783 C C . LEU A 1 215 ? -9.614 14.158 9.695 1.00 97.06 215 LEU A C 1
ATOM 1785 O O . LEU A 1 215 ? -8.981 13.212 10.168 1.00 97.06 215 LEU A O 1
ATOM 1789 N N . PRO A 1 216 ? -9.771 14.319 8.368 1.00 96.56 216 PRO A N 1
ATOM 1790 C CA . PRO A 1 216 ? -9.185 13.410 7.379 1.00 96.56 216 PRO A CA 1
ATOM 1791 C C . PRO A 1 216 ? -7.672 13.206 7.575 1.00 96.56 216 PRO A C 1
ATOM 1793 O O . PRO A 1 216 ? -7.180 12.081 7.529 1.00 96.56 216 PRO A O 1
ATOM 1796 N N . GLU A 1 217 ? -6.943 14.265 7.933 1.00 96.25 217 GLU A N 1
ATOM 1797 C CA . GLU A 1 217 ? -5.493 14.231 8.165 1.00 96.25 217 GLU A CA 1
ATOM 1798 C C . GLU A 1 217 ? -5.050 13.352 9.343 1.00 96.25 217 GLU A C 1
ATOM 1800 O O . GLU A 1 217 ? -3.868 13.024 9.466 1.00 96.25 217 GLU A O 1
ATOM 1805 N N . GLU A 1 218 ? -5.971 12.988 10.236 1.00 96.94 218 GLU A N 1
ATOM 1806 C CA . GLU A 1 218 ? -5.686 12.127 11.383 1.00 96.94 218 GLU A CA 1
ATOM 1807 C C . GLU A 1 218 ? -5.718 10.635 11.014 1.00 96.94 218 GLU A C 1
ATOM 1809 O O . GLU A 1 218 ? -5.252 9.812 11.806 1.00 96.94 218 GLU A O 1
ATOM 1814 N N . ILE A 1 219 ? -6.210 10.269 9.820 1.00 97.62 219 ILE A N 1
ATOM 1815 C CA . ILE A 1 219 ? -6.327 8.872 9.372 1.00 97.62 219 ILE A CA 1
ATOM 1816 C C . ILE A 1 219 ? -4.980 8.130 9.429 1.00 97.62 219 ILE A C 1
ATOM 1818 O O . ILE A 1 219 ? -4.942 7.053 10.029 1.00 97.62 219 ILE A O 1
ATOM 1822 N N . PRO A 1 220 ? -3.854 8.661 8.910 1.00 97.56 220 PRO A N 1
ATOM 1823 C CA . PRO A 1 220 ? -2.575 7.946 8.959 1.00 97.56 220 PRO A CA 1
ATOM 1824 C C . PRO A 1 220 ? -2.091 7.686 10.391 1.00 97.56 220 PRO A C 1
ATOM 1826 O O . PRO A 1 220 ? -1.596 6.600 10.695 1.00 97.56 220 PRO A O 1
ATOM 1829 N N . ASN A 1 221 ? -2.293 8.646 11.300 1.00 96.44 221 ASN A N 1
ATOM 1830 C CA . ASN A 1 221 ? -1.946 8.483 12.713 1.00 96.44 221 ASN A CA 1
ATOM 1831 C C . ASN A 1 221 ? -2.833 7.435 13.389 1.00 96.44 221 ASN A C 1
ATOM 1833 O O . ASN A 1 221 ? -2.331 6.598 14.138 1.00 96.44 221 ASN A O 1
ATOM 1837 N N . PHE A 1 222 ? -4.133 7.449 13.096 1.00 97.00 222 PHE A N 1
ATOM 1838 C CA . PHE A 1 222 ? -5.077 6.450 13.585 1.00 97.00 222 PHE A CA 1
ATOM 1839 C C . PHE A 1 222 ? -4.701 5.035 13.117 1.00 97.00 222 PHE A C 1
ATOM 1841 O O . PHE A 1 222 ? -4.626 4.117 13.935 1.00 97.00 222 PHE A O 1
ATOM 1848 N N . ILE A 1 223 ? -4.380 4.860 11.830 1.00 96.62 223 ILE A N 1
ATOM 1849 C CA . ILE A 1 223 ? -3.904 3.583 11.272 1.00 96.62 223 ILE A CA 1
ATOM 1850 C C . ILE A 1 223 ? -2.613 3.142 11.970 1.00 96.62 223 ILE A C 1
ATOM 1852 O O . ILE A 1 223 ? -2.496 1.985 12.373 1.00 96.62 223 ILE A O 1
ATOM 1856 N N . SER A 1 224 ? -1.652 4.055 12.151 1.00 96.06 224 SER A N 1
ATOM 1857 C CA . SER A 1 224 ? -0.395 3.744 12.835 1.00 96.06 224 SER A CA 1
ATOM 1858 C C . SER A 1 224 ? -0.641 3.261 14.265 1.00 96.06 224 SER A C 1
ATOM 1860 O O . SER A 1 224 ? -0.091 2.238 14.662 1.00 96.06 224 SER A O 1
ATOM 1862 N N . GLN A 1 225 ? -1.508 3.938 15.024 1.00 95.25 225 GLN A N 1
ATOM 1863 C CA . GLN A 1 225 ? -1.874 3.527 16.383 1.00 95.25 225 GLN A CA 1
ATOM 1864 C C . GLN A 1 225 ? -2.526 2.141 16.401 1.00 95.25 225 GLN A C 1
ATOM 1866 O O . GLN A 1 225 ? -2.149 1.301 17.216 1.00 95.25 225 GLN A O 1
ATOM 1871 N N . LYS A 1 226 ? -3.443 1.864 15.467 1.00 95.06 226 LYS A N 1
ATOM 1872 C CA . LYS A 1 226 ? -4.083 0.548 15.339 1.00 95.06 226 LYS A CA 1
ATOM 1873 C C . LYS A 1 226 ? -3.081 -0.556 15.022 1.00 95.06 226 LYS A C 1
ATOM 1875 O O . LYS A 1 226 ? -3.113 -1.611 15.651 1.00 95.06 226 LYS A O 1
ATOM 1880 N N . LEU A 1 227 ? -2.146 -0.309 14.108 1.00 95.00 227 LEU A N 1
ATOM 1881 C CA . LEU A 1 227 ? -1.084 -1.265 13.803 1.00 95.00 227 LEU A CA 1
ATOM 1882 C C . LEU A 1 227 ? -0.173 -1.505 15.019 1.00 95.00 227 LEU A C 1
ATOM 1884 O O . LEU A 1 227 ? 0.216 -2.642 15.287 1.00 95.00 227 LEU A O 1
ATOM 1888 N N . GLU A 1 228 ? 0.149 -0.461 15.784 1.00 94.19 228 GLU A N 1
ATOM 1889 C CA . GLU A 1 228 ? 0.922 -0.596 17.020 1.00 94.19 228 GLU A CA 1
ATOM 1890 C C . GLU A 1 228 ? 0.192 -1.409 18.093 1.00 94.19 228 GLU A C 1
ATOM 1892 O O . GLU A 1 228 ? 0.825 -2.239 18.748 1.00 94.19 228 GLU A O 1
ATOM 1897 N N . GLU A 1 229 ? -1.114 -1.200 18.271 1.00 93.38 229 GLU A N 1
ATOM 1898 C CA . GLU A 1 229 ? -1.967 -2.008 19.153 1.00 93.38 229 GLU A CA 1
ATOM 1899 C C . GLU A 1 229 ? -1.927 -3.484 18.732 1.00 93.38 229 GLU A C 1
ATOM 1901 O O . GLU A 1 229 ? -1.574 -4.348 19.540 1.00 93.38 229 GLU A O 1
ATOM 1906 N N . THR A 1 230 ? -2.140 -3.769 17.443 1.00 93.06 230 THR A N 1
ATOM 1907 C CA . THR A 1 230 ? -2.052 -5.126 16.878 1.00 93.06 230 THR A CA 1
ATOM 1908 C C . THR A 1 230 ? -0.690 -5.772 17.134 1.00 93.06 230 THR A C 1
ATOM 1910 O O . THR A 1 230 ? -0.608 -6.946 17.502 1.00 93.06 230 THR A O 1
ATOM 1913 N N . ILE A 1 231 ? 0.402 -5.017 16.988 1.00 93.50 231 ILE A N 1
ATOM 1914 C CA . ILE A 1 231 ? 1.756 -5.505 17.274 1.00 93.50 231 ILE A CA 1
ATOM 1915 C C . ILE A 1 231 ? 1.943 -5.771 18.775 1.00 93.50 231 ILE A C 1
ATOM 1917 O O . ILE A 1 231 ? 2.521 -6.796 19.141 1.00 93.50 231 ILE A O 1
ATOM 1921 N N . LYS A 1 232 ? 1.471 -4.884 19.658 1.00 92.00 232 LYS A N 1
ATOM 1922 C CA . LYS A 1 232 ? 1.585 -5.042 21.121 1.00 92.00 232 LYS A CA 1
ATOM 1923 C C . LYS A 1 232 ? 0.837 -6.277 21.623 1.00 92.00 232 LYS A C 1
ATOM 1925 O O . LYS A 1 232 ? 1.356 -6.978 22.502 1.00 92.00 232 LYS A O 1
ATOM 1930 N N . ASP A 1 233 ? -0.307 -6.574 21.017 1.00 91.25 233 ASP A N 1
ATOM 1931 C CA . ASP A 1 233 ? -1.148 -7.728 21.338 1.00 91.25 233 ASP A CA 1
ATOM 1932 C C . ASP A 1 233 ? -0.753 -9.006 20.587 1.00 91.25 233 ASP A C 1
ATOM 1934 O O . ASP A 1 233 ? -1.285 -10.090 20.864 1.00 91.25 233 ASP A O 1
ATOM 1938 N N . PHE A 1 234 ? 0.228 -8.922 19.683 1.00 90.81 234 PHE A N 1
ATOM 1939 C CA . PHE A 1 234 ? 0.663 -10.047 18.870 1.00 90.81 234 PHE A CA 1
ATOM 1940 C C . PHE A 1 234 ? 1.203 -11.199 19.728 1.00 90.81 234 PHE A C 1
ATOM 1942 O O . PHE A 1 234 ? 2.262 -11.124 20.361 1.00 90.81 234 PHE A O 1
ATOM 1949 N N . LYS A 1 235 ? 0.486 -12.325 19.692 1.00 85.75 235 LYS A N 1
ATOM 1950 C CA . LYS A 1 235 ? 0.871 -13.583 20.339 1.00 85.75 235 LYS A CA 1
ATOM 1951 C C . LYS A 1 235 ? 1.104 -14.642 19.273 1.00 85.75 235 LYS A C 1
ATOM 1953 O O . LYS A 1 235 ? 0.195 -15.003 18.529 1.00 85.75 235 LYS A O 1
ATOM 1958 N N . ILE A 1 236 ? 2.308 -15.215 19.244 1.00 70.50 236 ILE A N 1
ATOM 1959 C CA . ILE A 1 236 ? 2.541 -16.436 18.469 1.00 70.50 236 ILE A CA 1
ATOM 1960 C C . ILE A 1 236 ? 1.767 -17.554 19.167 1.00 70.50 236 ILE A C 1
ATOM 1962 O O . ILE A 1 236 ? 2.156 -17.994 20.252 1.00 70.50 236 ILE A O 1
ATOM 1966 N N . LYS A 1 237 ? 0.682 -18.039 18.554 1.00 63.47 237 LYS A N 1
ATOM 1967 C CA . LYS A 1 237 ? 0.120 -19.336 18.940 1.00 63.47 237 LYS A CA 1
ATOM 1968 C C . LYS A 1 237 ? 1.238 -20.362 18.759 1.00 63.47 237 LYS A C 1
ATOM 1970 O O . LYS A 1 237 ? 1.737 -20.526 17.648 1.00 63.47 237 LYS A O 1
ATOM 1975 N N . LYS A 1 238 ? 1.683 -21.003 19.848 1.00 45.00 238 LYS A N 1
ATOM 1976 C CA . LYS A 1 238 ? 2.598 -22.146 19.752 1.00 45.00 238 LYS A CA 1
ATOM 1977 C C . LYS A 1 238 ? 1.913 -23.174 18.860 1.00 45.00 238 LYS A C 1
ATOM 1979 O O . LYS A 1 238 ? 0.919 -23.766 19.268 1.00 45.00 238 LYS A O 1
ATOM 1984 N N . ILE A 1 239 ? 2.428 -23.352 17.649 1.00 42.09 239 ILE A N 1
ATOM 1985 C CA . ILE A 1 239 ? 2.098 -24.519 16.845 1.00 42.09 239 ILE A CA 1
ATOM 1986 C C . ILE A 1 239 ? 2.745 -25.678 17.597 1.00 42.09 239 ILE A C 1
ATOM 1988 O O . ILE A 1 239 ? 3.971 -25.773 17.659 1.00 42.09 239 ILE A O 1
ATOM 1992 N N . ILE A 1 240 ? 1.921 -26.474 18.276 1.00 38.38 240 ILE A N 1
ATOM 1993 C CA . ILE A 1 240 ? 2.332 -27.795 18.741 1.00 38.38 240 ILE A CA 1
ATOM 1994 C C . ILE A 1 240 ? 2.465 -28.609 17.452 1.00 38.38 240 ILE A C 1
ATOM 1996 O O . ILE A 1 240 ? 1.453 -28.941 16.839 1.00 38.38 240 ILE A O 1
ATOM 2000 N N . ILE A 1 241 ? 3.705 -28.768 16.985 1.00 42.91 241 ILE A N 1
ATOM 2001 C CA . ILE A 1 241 ? 4.067 -29.687 15.899 1.00 42.91 241 ILE A CA 1
ATOM 2002 C C . ILE A 1 241 ? 4.191 -31.079 16.507 1.00 42.91 241 ILE A C 1
ATOM 2004 O O . ILE A 1 241 ? 4.834 -31.170 17.579 1.00 42.91 241 ILE A O 1
#

pLDDT: mean 90.82, std 12.57, range [38.38, 98.75]

Foldseek 3Di:
DDDPCDPVNVVVVVLVVLLVVLVVVVLVVLCVVVVLLVCLQCQLLVQPDPDPRVLVQLQLSLLLLLLQLLCVLLVPDPVLSVLLSLLSSHLCSCVCCVVPVVVDDPVSNVVSVVSCVVSVHDPLLSCLCPLVVLVCVVVVNDDLSSLVSNLSSLQTDRNDGAFSVVSLVVVCVVCVPQAPDDVPDGSSVSSVVSSVVSLVVSVVSSVVVVNDDDDSRCVSVVSVVSSSVCSSPDDDPPPPD

Organism: NCBI:txid1802214

Radius of gyration: 19.61 Å; chains: 1; bounding box: 51×53×59 Å